Protein AF-A0AAD5YEI2-F1 (afdb_monomer_lite)

Radius of gyration: 30.6 Å; chains: 1; bounding box: 39×91×75 Å

pLDDT: mean 80.45, std 22.49, range [29.19, 98.81]

Foldseek 3Di:
DCPVVVVVVVVVVVVVVVVVVVVVVVVDDDDDDDDDDDDDDDDDDDDDDDDDDDDDDDDDDDDDDDDDPDPPDPPQPPLLVLCCVCQVVNFLVVLLVLCVVDPDPLLNVLSVLLNQLSVLLSVLLSVLLVDDDDPDPVVVVVSCVSNVVSLVVLVVSLVVCVVVPVCNLVSVLCSLLSCLSVLSVVVPCSLVSLVVSLVVSVVSLVVQCVVPVVPPCSSVVSSVSSSSSSVVVSVSVVSSVVSD

Structure (mmCIF, N/CA/C/O backbone):
data_AF-A0AAD5YEI2-F1
#
_entry.id   AF-A0AAD5YEI2-F1
#
loop_
_atom_site.group_PDB
_atom_site.id
_atom_site.type_symbol
_atom_site.label_atom_id
_atom_site.label_alt_id
_atom_site.label_comp_id
_atom_site.label_asym_id
_atom_site.label_entity_id
_atom_site.label_seq_id
_atom_site.pdbx_PDB_ins_code
_atom_site.Cartn_x
_atom_site.Cartn_y
_atom_site.Cartn_z
_atom_site.occupancy
_atom_site.B_iso_or_equiv
_atom_site.auth_seq_id
_atom_site.auth_comp_id
_atom_site.auth_asym_id
_atom_site.auth_atom_id
_atom_site.pdbx_PDB_model_num
ATOM 1 N N . MET A 1 1 ? 0.342 3.646 -45.182 1.00 50.38 1 MET A N 1
ATOM 2 C CA . MET A 1 1 ? -0.420 3.408 -43.932 1.00 50.38 1 MET A CA 1
ATOM 3 C C . MET A 1 1 ? -1.159 2.049 -43.925 1.00 50.38 1 MET A C 1
ATOM 5 O O . MET A 1 1 ? -2.161 1.924 -43.240 1.00 50.38 1 MET A O 1
ATOM 9 N N . SER A 1 2 ? -0.685 0.997 -44.618 1.00 54.91 2 SER A N 1
ATOM 10 C CA . SER A 1 2 ? -1.404 -0.298 -44.711 1.00 54.91 2 SER A CA 1
ATOM 11 C C . SER A 1 2 ? -0.969 -1.369 -43.695 1.00 54.91 2 SER A C 1
ATOM 13 O O . SER A 1 2 ? -1.692 -2.338 -43.495 1.00 54.91 2 SER A O 1
ATOM 15 N N . SER A 1 3 ? 0.171 -1.201 -43.012 1.00 58.91 3 SER A N 1
ATOM 16 C CA . SER A 1 3 ? 0.731 -2.226 -42.107 1.00 58.91 3 SER A CA 1
ATOM 17 C C . SER A 1 3 ? -0.154 -2.521 -40.877 1.00 58.91 3 SER A C 1
ATOM 19 O O . SER A 1 3 ? -0.317 -3.675 -40.484 1.00 58.91 3 SER A O 1
ATOM 21 N N . GLY A 1 4 ? -0.814 -1.501 -40.311 1.00 67.38 4 GLY A N 1
ATOM 22 C CA . GLY A 1 4 ? -1.665 -1.666 -39.122 1.00 67.38 4 GLY A CA 1
ATOM 23 C C . GLY A 1 4 ? -2.940 -2.487 -39.364 1.00 67.38 4 GLY A C 1
ATOM 24 O O . GLY A 1 4 ? -3.344 -3.263 -38.502 1.00 67.38 4 GLY A O 1
ATOM 25 N N . LEU A 1 5 ? -3.537 -2.381 -40.557 1.00 64.44 5 LEU A N 1
ATOM 26 C CA . LEU A 1 5 ? -4.762 -3.112 -40.913 1.00 64.44 5 LEU A CA 1
ATOM 27 C C . LEU A 1 5 ? -4.505 -4.614 -41.101 1.00 64.44 5 LEU A C 1
ATOM 29 O O . LEU A 1 5 ? -5.332 -5.436 -40.708 1.00 64.44 5 LEU A O 1
ATOM 33 N N . HIS A 1 6 ? -3.338 -4.984 -41.637 1.00 67.62 6 HIS A N 1
ATOM 34 C CA . HIS A 1 6 ? -2.940 -6.388 -41.765 1.00 67.62 6 HIS A CA 1
ATOM 35 C C . HIS A 1 6 ? -2.653 -7.038 -40.402 1.00 67.62 6 HIS A C 1
ATOM 37 O O . HIS A 1 6 ? -2.967 -8.214 -40.208 1.00 67.62 6 HIS A O 1
ATOM 43 N N . SER A 1 7 ? -2.130 -6.273 -39.437 1.00 75.62 7 SER A N 1
ATOM 44 C CA . SER A 1 7 ? -1.921 -6.736 -38.058 1.00 75.62 7 SER A CA 1
ATOM 45 C C . SER A 1 7 ? -3.250 -7.050 -37.359 1.00 75.62 7 SER A C 1
ATOM 47 O O . SER A 1 7 ? -3.439 -8.152 -36.845 1.00 75.62 7 SER A O 1
ATOM 49 N N . LEU A 1 8 ? -4.223 -6.138 -37.444 1.00 80.56 8 LEU A N 1
ATOM 50 C CA . LEU A 1 8 ? -5.536 -6.308 -36.816 1.00 80.56 8 LEU A CA 1
ATOM 51 C C . LEU A 1 8 ? -6.322 -7.488 -37.411 1.00 80.56 8 LEU A C 1
ATOM 53 O O . LEU A 1 8 ? -6.846 -8.316 -36.670 1.00 80.56 8 LEU A O 1
ATOM 57 N N . ALA A 1 9 ? -6.333 -7.631 -38.739 1.00 79.06 9 ALA A N 1
ATOM 58 C CA . ALA A 1 9 ? -6.982 -8.764 -39.403 1.00 79.06 9 ALA A CA 1
ATOM 59 C C . ALA A 1 9 ? -6.360 -10.120 -39.013 1.00 79.06 9 ALA A C 1
ATOM 61 O O . ALA A 1 9 ? -7.056 -11.133 -38.938 1.00 79.06 9 ALA A O 1
ATOM 62 N N . THR A 1 10 ? -5.053 -10.141 -38.740 1.00 83.25 10 THR A N 1
ATOM 63 C CA . THR A 1 10 ? -4.347 -11.349 -38.290 1.00 83.25 10 THR A CA 1
ATOM 64 C C . THR A 1 10 ? -4.702 -11.697 -36.846 1.00 83.25 10 THR A C 1
ATOM 66 O O . THR A 1 10 ? -4.898 -12.869 -36.531 1.00 83.25 10 THR A O 1
ATOM 69 N N . ILE A 1 11 ? -4.825 -10.690 -35.978 1.00 84.31 11 ILE A N 1
ATOM 70 C CA . ILE A 1 11 ? -5.232 -10.871 -34.579 1.00 84.31 11 ILE A CA 1
ATOM 71 C C . ILE A 1 11 ? -6.666 -11.411 -34.503 1.00 84.31 11 ILE A C 1
ATOM 73 O O . ILE A 1 11 ? -6.907 -12.380 -33.787 1.00 84.31 11 ILE A O 1
ATOM 77 N N . ILE A 1 12 ? -7.589 -10.862 -35.298 1.00 85.31 12 ILE A N 1
ATOM 78 C CA . ILE A 1 12 ? -8.995 -11.299 -35.324 1.00 85.31 12 ILE A CA 1
ATOM 79 C C . ILE A 1 12 ? -9.113 -12.762 -35.769 1.00 85.31 12 ILE A C 1
ATOM 81 O O . ILE A 1 12 ? -9.716 -13.565 -35.065 1.00 85.31 12 ILE A O 1
ATOM 85 N N . LYS A 1 13 ? -8.451 -13.153 -36.868 1.00 83.25 13 LYS A N 1
ATOM 86 C CA . LYS A 1 13 ? -8.471 -14.552 -37.334 1.00 83.25 13 LYS A CA 1
ATOM 87 C C . LYS A 1 13 ? -7.904 -15.535 -36.308 1.00 83.25 13 LYS A C 1
ATOM 89 O O . LYS A 1 13 ? -8.361 -16.671 -36.224 1.00 83.25 13 LYS A O 1
ATOM 94 N N . ARG A 1 14 ? -6.890 -15.120 -35.540 1.00 88.44 14 ARG A N 1
ATOM 95 C CA . ARG A 1 14 ? -6.315 -15.951 -34.470 1.00 88.44 14 ARG A CA 1
ATOM 96 C C . ARG A 1 14 ? -7.267 -16.095 -33.284 1.00 88.44 14 ARG A C 1
ATOM 98 O O . ARG A 1 14 ? -7.340 -17.183 -32.723 1.00 88.44 14 ARG A O 1
ATOM 105 N N . LEU A 1 15 ? -7.998 -15.036 -32.934 1.00 81.31 15 LEU A N 1
ATOM 106 C CA . LEU A 1 15 ? -9.016 -15.069 -31.881 1.00 81.31 15 LEU A CA 1
ATOM 107 C C . LEU A 1 15 ? -10.180 -15.997 -32.250 1.00 81.31 15 LEU A C 1
ATOM 109 O O . LEU A 1 15 ? -10.523 -16.861 -31.452 1.00 81.31 15 LEU A O 1
ATOM 113 N N . GLU A 1 16 ? -10.713 -15.894 -33.470 1.00 83.50 16 GLU A N 1
ATOM 114 C CA . GLU A 1 16 ? -11.801 -16.765 -33.950 1.00 83.50 16 GLU A CA 1
ATOM 115 C C . GLU A 1 16 ? -11.392 -18.249 -33.992 1.00 83.50 16 GLU A C 1
ATOM 117 O O . GLU A 1 16 ? -12.167 -19.136 -33.633 1.00 83.50 16 GLU A O 1
ATOM 122 N N . ALA A 1 17 ? -10.144 -18.542 -34.375 1.00 80.56 17 ALA A N 1
ATOM 123 C CA . ALA A 1 17 ? -9.623 -19.909 -34.364 1.00 80.56 17 ALA A CA 1
ATOM 124 C C . ALA A 1 17 ? -9.454 -20.471 -32.939 1.00 80.56 17 ALA A C 1
ATOM 126 O O . ALA A 1 17 ? -9.624 -21.673 -32.723 1.00 80.56 17 ALA A O 1
ATOM 127 N N . ALA A 1 18 ? -9.114 -19.622 -31.964 1.00 74.50 18 ALA A N 1
ATOM 128 C CA . ALA A 1 18 ? -8.975 -20.029 -30.568 1.00 74.50 18 ALA A CA 1
ATOM 129 C C . ALA A 1 18 ? -10.337 -20.333 -29.924 1.00 74.50 18 ALA A C 1
ATOM 131 O O . ALA A 1 18 ? -10.460 -21.331 -29.215 1.00 74.50 18 ALA A O 1
ATOM 132 N N . THR A 1 19 ? -11.369 -19.533 -30.212 1.00 73.88 19 THR A N 1
ATOM 133 C CA . THR A 1 19 ? -12.725 -19.766 -29.691 1.00 73.88 19 THR A CA 1
ATOM 134 C C . THR A 1 19 ? -13.369 -21.005 -30.310 1.00 73.88 19 THR A C 1
ATOM 136 O O . THR A 1 19 ? -13.921 -21.820 -29.577 1.00 73.88 19 THR A O 1
ATOM 139 N N . SER A 1 20 ? -13.194 -21.232 -31.618 1.00 81.75 20 SER A N 1
ATOM 140 C CA . SER A 1 20 ? -13.703 -22.439 -32.291 1.00 81.75 20 SER A CA 1
ATOM 141 C C . SER A 1 20 ? -13.132 -23.738 -31.702 1.00 81.75 20 SER A C 1
ATOM 143 O O . SER A 1 20 ? -13.849 -24.728 -31.580 1.00 81.75 20 SER A O 1
ATOM 145 N N . ARG A 1 21 ? -11.862 -23.740 -31.274 1.00 76.75 21 ARG A N 1
ATOM 146 C CA . ARG A 1 21 ? -11.250 -24.901 -30.604 1.00 76.75 21 ARG A CA 1
ATOM 147 C C . ARG A 1 21 ? -11.786 -25.145 -29.196 1.00 76.75 21 ARG A C 1
ATOM 149 O O . ARG A 1 21 ? -11.866 -26.296 -28.777 1.00 76.75 21 ARG A O 1
ATOM 156 N N . LEU A 1 22 ? -12.120 -24.086 -28.460 1.00 66.75 22 LEU A N 1
ATOM 157 C CA . LEU A 1 22 ? -12.677 -24.224 -27.114 1.00 66.75 22 LEU A CA 1
ATOM 158 C C . LEU A 1 22 ? -14.092 -24.817 -27.161 1.00 66.75 22 LEU A C 1
ATOM 160 O O . LEU A 1 22 ? -14.443 -25.634 -26.314 1.00 66.75 22 LEU A O 1
ATOM 164 N N . GLU A 1 23 ? -14.869 -24.453 -28.180 1.00 74.75 23 GLU A N 1
ATOM 165 C CA . GLU A 1 23 ? -16.205 -25.008 -28.417 1.00 74.75 23 GLU A CA 1
ATOM 166 C C . GLU A 1 23 ? -16.155 -26.488 -28.842 1.00 74.75 23 GLU A C 1
ATOM 168 O O . GLU A 1 23 ? -16.967 -27.279 -28.366 1.00 74.75 23 GLU A O 1
ATOM 173 N N . ASP A 1 24 ? -15.164 -26.894 -29.646 1.00 65.06 24 ASP A N 1
ATOM 174 C CA . ASP A 1 24 ? -14.970 -28.298 -30.055 1.00 65.06 24 ASP A CA 1
ATOM 175 C C . ASP A 1 24 ? -14.563 -29.204 -28.873 1.00 65.06 24 ASP A C 1
ATOM 177 O O . ASP A 1 24 ? -15.051 -30.323 -28.721 1.00 65.06 24 ASP A O 1
ATOM 181 N N . LEU A 1 25 ? -13.736 -28.690 -27.955 1.00 62.75 25 LEU A N 1
ATOM 182 C CA . LEU A 1 25 ? -13.376 -29.399 -26.720 1.00 62.75 25 LEU A CA 1
ATOM 183 C C . LEU A 1 25 ? -14.535 -29.478 -25.720 1.00 62.75 25 LEU A C 1
ATOM 185 O O . LEU A 1 25 ? -14.661 -30.471 -25.007 1.00 62.75 25 LEU A O 1
ATOM 189 N N . ALA A 1 26 ? -15.400 -28.464 -25.675 1.00 62.00 26 ALA A N 1
ATOM 190 C CA . ALA A 1 26 ? -16.592 -28.481 -24.831 1.00 62.00 26 ALA A CA 1
ATOM 191 C C . ALA A 1 26 ? -17.680 -29.441 -25.355 1.00 62.00 26 ALA A C 1
ATOM 193 O O . ALA A 1 26 ? -18.492 -29.927 -24.567 1.00 62.00 26 ALA A O 1
ATOM 194 N N . ALA A 1 27 ? -17.689 -29.748 -26.658 1.00 62.75 27 ALA A N 1
ATOM 195 C CA . ALA A 1 27 ? -18.623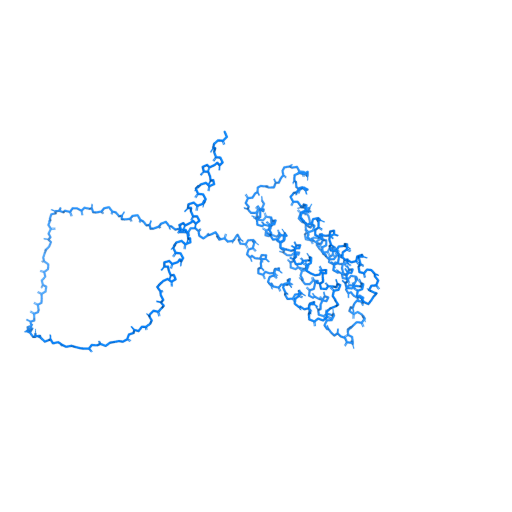 -30.697 -27.267 1.00 62.75 27 ALA A CA 1
ATOM 196 C C . ALA A 1 27 ? -18.305 -32.173 -26.941 1.00 62.75 27 ALA A C 1
ATOM 198 O O . ALA A 1 27 ? -19.176 -33.038 -27.069 1.00 62.75 27 ALA A O 1
ATOM 199 N N . LEU A 1 28 ? -17.090 -32.470 -26.469 1.00 54.66 28 LEU A N 1
ATOM 200 C CA . LEU A 1 28 ? -16.670 -33.802 -26.031 1.00 54.66 28 LEU A CA 1
ATOM 201 C C . LEU A 1 28 ? -16.770 -33.905 -24.500 1.00 54.66 28 LEU A C 1
ATOM 203 O O . LEU A 1 28 ? -15.793 -33.750 -23.771 1.00 54.66 28 LEU A O 1
ATOM 207 N N . GLY A 1 29 ? -17.985 -34.148 -23.999 1.00 50.47 29 GLY A N 1
ATOM 208 C CA . GLY A 1 29 ? -18.232 -34.403 -22.574 1.00 50.47 29 GLY A CA 1
ATOM 209 C C . GLY A 1 29 ? -17.477 -35.635 -22.028 1.00 50.47 29 GLY A C 1
ATOM 210 O O . GLY A 1 29 ? -17.062 -36.505 -22.797 1.00 50.47 29 GLY A O 1
ATOM 211 N N . PRO A 1 30 ? -17.296 -35.756 -20.698 1.00 49.53 30 PRO A N 1
ATOM 212 C CA . PRO A 1 30 ? -16.434 -36.779 -20.114 1.00 49.53 30 PRO A CA 1
ATOM 213 C C . PRO A 1 30 ? -17.134 -38.144 -20.064 1.00 49.53 30 PRO A C 1
ATOM 215 O O . PRO A 1 30 ? -18.033 -38.365 -19.253 1.00 49.53 30 PRO A O 1
ATOM 218 N N . THR A 1 31 ? -16.693 -39.100 -20.883 1.00 38.91 31 THR A N 1
ATOM 219 C CA . THR A 1 31 ? -17.099 -40.509 -20.760 1.00 38.91 31 THR A CA 1
ATOM 220 C C . THR A 1 31 ? -16.063 -41.311 -19.975 1.00 38.91 31 THR A C 1
ATOM 222 O O . THR A 1 31 ? -15.063 -41.772 -20.521 1.00 38.91 31 THR A O 1
ATOM 225 N N . SER A 1 32 ? -16.335 -41.510 -18.684 1.00 43.59 32 SER A N 1
ATOM 226 C CA . SER A 1 32 ? -15.814 -42.635 -17.897 1.00 43.59 32 SER A CA 1
ATOM 227 C C . SER A 1 32 ? -16.645 -43.883 -18.191 1.00 43.59 32 SER A C 1
ATOM 229 O O . SER A 1 32 ? -17.849 -43.832 -17.955 1.00 43.59 32 SER A O 1
ATOM 231 N N . GLN A 1 33 ? -16.023 -44.991 -18.624 1.00 34.09 33 GLN A N 1
ATOM 232 C CA . GLN A 1 33 ? -16.435 -46.373 -18.294 1.00 34.09 33 GLN A CA 1
ATOM 233 C C . GLN A 1 33 ? -15.494 -47.446 -18.895 1.00 34.09 33 GLN A C 1
ATOM 235 O O . GLN A 1 33 ? -15.266 -47.495 -20.099 1.00 34.09 33 GLN A O 1
ATOM 240 N N . ALA A 1 34 ? -15.000 -48.348 -18.038 1.00 35.16 34 ALA A N 1
ATOM 241 C CA . ALA A 1 34 ? -14.771 -49.776 -18.341 1.00 35.16 34 ALA A CA 1
ATOM 242 C C . ALA A 1 34 ? -16.083 -50.559 -18.021 1.00 35.16 34 ALA A C 1
ATOM 244 O O . ALA A 1 34 ? -16.975 -49.897 -17.479 1.00 35.16 34 ALA A O 1
ATOM 245 N N . PRO A 1 35 ? -16.264 -51.903 -18.196 1.00 51.28 35 PRO A N 1
ATOM 246 C CA . PRO A 1 35 ? -15.365 -53.004 -18.625 1.00 51.28 35 PRO A CA 1
ATOM 247 C C . PRO A 1 35 ? -16.028 -54.093 -19.553 1.00 51.28 35 PRO A C 1
ATOM 249 O O . PRO A 1 35 ? -17.159 -53.932 -19.997 1.00 51.28 35 PRO A O 1
ATOM 252 N N . SER A 1 36 ? -15.355 -55.256 -19.725 1.00 30.05 36 SER A N 1
ATOM 253 C CA . SER A 1 36 ? -15.875 -56.656 -19.879 1.00 30.05 36 SER A CA 1
ATOM 254 C C . SER A 1 36 ? -15.823 -57.422 -21.239 1.00 30.05 36 SER A C 1
ATOM 256 O O . SER A 1 36 ? -16.281 -56.965 -22.277 1.00 30.05 36 SER A O 1
ATOM 258 N N . HIS A 1 37 ? -15.243 -58.638 -21.169 1.00 37.84 37 HIS A N 1
ATOM 259 C CA . HIS A 1 37 ? -15.169 -59.777 -22.132 1.00 37.84 37 HIS A CA 1
ATOM 260 C C . HIS A 1 37 ? -16.547 -60.503 -22.288 1.00 37.84 37 HIS A C 1
ATOM 262 O O . HIS A 1 37 ? -17.360 -60.219 -21.404 1.00 37.84 37 HIS A O 1
ATOM 268 N N . PRO A 1 38 ? -16.857 -61.478 -23.222 1.00 46.09 38 PRO A N 1
ATOM 269 C CA . PRO A 1 38 ? -16.004 -62.623 -23.667 1.00 46.09 38 PRO A CA 1
ATOM 270 C C . PRO A 1 38 ? -16.263 -63.403 -25.027 1.00 46.09 38 PRO A C 1
ATOM 272 O O . PRO A 1 38 ? -17.295 -63.276 -25.666 1.00 46.09 38 PRO A O 1
ATOM 275 N N . ILE A 1 39 ? -15.295 -64.292 -25.373 1.00 31.75 39 ILE A N 1
ATOM 276 C CA . ILE A 1 39 ? -15.310 -65.655 -26.024 1.00 31.75 39 ILE A CA 1
ATOM 277 C C . ILE A 1 39 ? -15.816 -65.917 -27.481 1.00 31.75 39 ILE A C 1
ATOM 279 O O . ILE A 1 39 ? -16.986 -65.726 -27.783 1.00 31.75 39 ILE A O 1
ATOM 283 N N . LEU A 1 40 ? -14.951 -66.548 -28.318 1.00 29.70 40 LEU A N 1
ATOM 284 C CA . LEU A 1 40 ? -15.074 -67.891 -28.981 1.00 29.70 40 LEU A CA 1
ATOM 285 C C . LEU A 1 40 ? -13.843 -68.142 -29.914 1.00 29.70 40 LEU A C 1
ATOM 287 O O . LEU A 1 40 ? -13.645 -67.414 -30.875 1.00 29.70 40 LEU A O 1
ATOM 291 N N . ASN A 1 41 ? -12.855 -68.967 -29.532 1.00 29.19 41 ASN A N 1
ATOM 292 C CA . ASN A 1 41 ? -12.646 -70.410 -29.816 1.00 29.19 41 ASN A CA 1
ATOM 293 C C . ASN A 1 41 ? -12.072 -70.772 -31.216 1.00 29.19 41 ASN A C 1
ATOM 295 O O . ASN A 1 41 ? -12.830 -70.829 -32.174 1.00 29.19 41 ASN A O 1
ATOM 299 N N . GLN A 1 42 ? -10.774 -71.132 -31.303 1.00 31.72 42 GLN A N 1
ATOM 300 C CA . GLN A 1 42 ? -10.292 -72.445 -31.806 1.00 31.72 42 GLN A CA 1
ATOM 301 C C . GLN A 1 42 ? -8.746 -72.599 -31.806 1.00 31.72 42 GLN A C 1
ATOM 303 O O . GLN A 1 42 ? -8.017 -71.982 -32.572 1.00 31.72 42 GLN A O 1
ATOM 308 N N . VAL A 1 43 ? -8.312 -73.459 -30.879 1.00 30.42 43 VAL A N 1
ATOM 309 C CA . VAL A 1 43 ? -7.213 -74.451 -30.815 1.00 30.42 43 VAL A CA 1
ATOM 310 C C . VAL A 1 43 ? -6.330 -74.678 -32.065 1.00 30.42 43 VAL A C 1
ATOM 312 O O . VAL A 1 43 ? -6.861 -74.965 -33.128 1.00 30.42 43 VAL A O 1
ATOM 315 N N . VAL A 1 44 ? -4.991 -74.667 -31.891 1.00 31.61 44 VAL A N 1
ATOM 316 C CA . VAL A 1 44 ? -4.017 -75.801 -31.992 1.00 31.61 44 VAL A CA 1
ATOM 317 C C . VAL A 1 44 ? -2.596 -75.281 -31.631 1.00 31.61 44 VAL A C 1
ATOM 319 O O . VAL A 1 44 ? -2.146 -74.265 -32.146 1.00 31.61 44 VAL A O 1
ATOM 322 N N . THR A 1 45 ? -1.882 -75.990 -30.751 1.00 32.47 45 THR A N 1
ATOM 323 C CA . THR A 1 45 ? -0.418 -75.941 -30.475 1.00 32.47 45 THR A CA 1
ATOM 324 C C . THR A 1 45 ? 0.167 -77.338 -30.818 1.00 32.47 45 THR A C 1
ATOM 326 O O . THR A 1 45 ? -0.659 -78.242 -30.974 1.00 32.47 45 THR A O 1
ATOM 329 N N . PRO A 1 46 ? 1.501 -77.616 -30.920 1.00 42.12 46 PRO A N 1
ATOM 330 C CA . PRO A 1 46 ? 2.608 -76.958 -30.202 1.00 42.12 46 PRO A CA 1
ATOM 331 C C . PRO A 1 46 ? 4.007 -76.878 -30.890 1.00 42.12 46 PRO A C 1
ATOM 333 O O . PRO A 1 46 ? 4.255 -77.449 -31.943 1.00 42.12 46 PRO A O 1
ATOM 336 N N . ALA A 1 47 ? 4.932 -76.240 -30.154 1.00 30.09 47 ALA A N 1
ATOM 337 C CA . ALA A 1 47 ? 6.374 -76.531 -30.027 1.00 30.09 47 ALA A C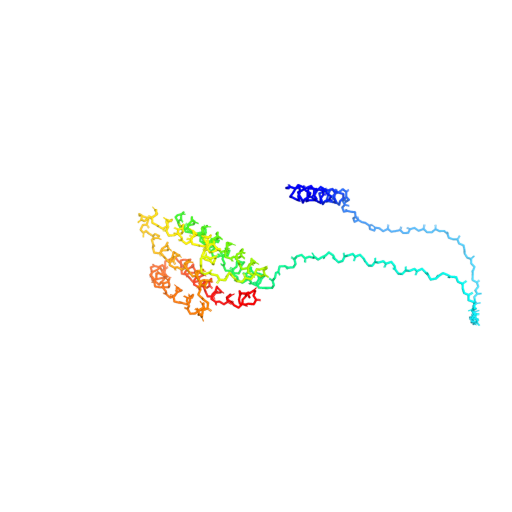A 1
ATOM 338 C C . ALA A 1 47 ? 7.420 -75.911 -30.996 1.00 30.09 47 ALA A C 1
ATOM 340 O O . ALA A 1 47 ? 7.606 -76.347 -32.123 1.00 30.09 47 ALA A O 1
ATOM 341 N N . THR A 1 48 ? 8.230 -75.026 -30.389 1.00 32.31 48 THR A N 1
ATOM 342 C CA . THR A 1 48 ? 9.710 -75.080 -30.302 1.00 32.31 48 THR A CA 1
ATOM 343 C C . THR A 1 48 ? 10.605 -74.529 -31.433 1.00 32.31 48 THR A C 1
ATOM 345 O O . THR A 1 48 ? 10.554 -74.938 -32.585 1.00 32.31 48 THR A O 1
ATOM 348 N N . SER A 1 49 ? 11.540 -73.682 -30.962 1.00 34.12 49 SER A N 1
ATOM 349 C CA . SER A 1 49 ? 12.886 -73.322 -31.455 1.00 34.12 49 SER A CA 1
ATOM 350 C C . SER A 1 49 ? 13.059 -72.391 -32.669 1.00 34.12 49 SER A C 1
ATOM 352 O O . SER A 1 49 ? 12.872 -72.775 -33.816 1.00 34.12 49 SER A O 1
ATOM 354 N N . GLU A 1 50 ? 13.562 -71.187 -32.359 1.00 30.55 50 GLU A N 1
ATOM 355 C CA . GLU A 1 50 ? 14.551 -70.391 -33.123 1.00 30.55 50 GLU A CA 1
ATOM 356 C C . GLU A 1 50 ? 15.657 -71.258 -33.779 1.00 30.55 50 GLU A C 1
ATOM 358 O O . GLU A 1 50 ? 15.959 -72.319 -33.224 1.00 30.55 50 GLU A O 1
ATOM 363 N N . PRO A 1 51 ? 16.333 -70.829 -34.881 1.00 40.91 51 PRO A N 1
ATOM 364 C CA . PRO A 1 51 ? 17.063 -69.547 -34.943 1.00 40.91 51 PRO A CA 1
ATOM 365 C C . PRO A 1 51 ? 17.091 -68.786 -36.300 1.00 40.91 51 PRO A C 1
ATOM 367 O O . PRO A 1 51 ? 16.780 -69.313 -37.363 1.00 40.91 51 PRO A O 1
ATOM 370 N N . ARG A 1 52 ? 17.513 -67.509 -36.211 1.00 40.44 52 ARG A N 1
ATOM 371 C CA . ARG A 1 52 ? 17.836 -66.505 -37.265 1.00 40.44 52 ARG A CA 1
ATOM 372 C C . ARG A 1 52 ? 18.414 -67.062 -38.586 1.00 40.44 52 ARG A C 1
ATOM 374 O O . ARG A 1 52 ? 19.235 -67.975 -38.541 1.00 40.44 52 ARG A O 1
ATOM 381 N N . PRO A 1 53 ? 18.160 -66.394 -39.738 1.00 36.25 53 PRO A N 1
ATOM 382 C CA . PRO A 1 53 ? 19.192 -65.492 -40.290 1.00 36.25 53 PRO A CA 1
ATOM 383 C C . PRO A 1 53 ? 18.699 -64.226 -41.046 1.00 36.25 53 PRO A C 1
ATOM 385 O O . PRO A 1 53 ? 17.614 -64.156 -41.606 1.00 36.25 53 PRO A O 1
ATOM 388 N N . VAL A 1 54 ? 19.594 -63.234 -41.021 1.00 38.59 54 VAL A N 1
ATOM 389 C CA . VAL A 1 54 ? 19.756 -61.948 -41.744 1.00 38.59 54 VAL A CA 1
ATOM 390 C C . VAL A 1 54 ? 19.046 -61.770 -43.114 1.00 38.59 54 VAL A C 1
ATOM 392 O O . VAL A 1 54 ? 19.184 -62.647 -43.964 1.00 38.59 54 VAL A O 1
ATOM 395 N N . PRO A 1 55 ? 18.459 -60.584 -43.416 1.00 44.19 55 PRO A N 1
ATOM 396 C CA . PRO A 1 55 ? 18.182 -60.133 -44.788 1.00 44.19 55 PRO A CA 1
ATOM 397 C C . PRO A 1 55 ? 19.102 -58.970 -45.250 1.00 44.19 55 PRO A C 1
ATOM 399 O O . PRO A 1 55 ? 19.476 -58.127 -44.429 1.00 44.19 55 PRO A O 1
ATOM 402 N N . PRO A 1 56 ? 19.441 -58.858 -46.553 1.00 45.75 56 PRO A N 1
ATOM 403 C CA . PRO A 1 56 ? 19.954 -57.634 -47.176 1.00 45.75 56 PRO A CA 1
ATOM 404 C C . PRO A 1 56 ? 18.822 -56.959 -48.017 1.00 45.75 56 PRO A C 1
ATOM 406 O O . PRO A 1 56 ? 17.672 -57.388 -47.926 1.00 45.75 56 PRO A O 1
ATOM 409 N N . PRO A 1 57 ? 19.052 -55.862 -48.765 1.00 47.44 57 PRO A N 1
ATOM 410 C CA . PRO A 1 57 ? 18.697 -54.517 -48.324 1.00 47.44 57 PRO A CA 1
ATOM 411 C C . PRO A 1 57 ? 17.670 -53.813 -49.240 1.00 47.44 57 PRO A C 1
ATOM 413 O O . PRO A 1 57 ? 17.398 -54.244 -50.355 1.00 47.44 57 PRO A O 1
ATOM 416 N N . HIS A 1 58 ? 17.212 -52.649 -48.767 1.00 42.53 58 HIS A N 1
ATOM 417 C CA . HIS A 1 58 ? 16.437 -51.600 -49.449 1.00 42.53 58 HIS A CA 1
ATOM 418 C C . HIS A 1 58 ? 14.907 -51.734 -49.464 1.00 42.53 58 HIS A C 1
ATOM 420 O O . HIS A 1 58 ? 14.327 -52.405 -50.310 1.00 42.53 58 HIS A O 1
ATOM 426 N N . SER A 1 59 ? 14.252 -50.922 -48.625 1.00 34.97 59 SER A N 1
ATOM 427 C CA . SER A 1 59 ? 13.267 -49.927 -49.082 1.00 34.97 59 SER A CA 1
ATOM 428 C C . SER A 1 59 ? 12.969 -48.884 -47.994 1.00 34.97 59 SER A C 1
ATOM 430 O O . SER A 1 59 ? 12.705 -49.236 -46.853 1.00 34.97 59 SER A O 1
ATOM 432 N N . ALA A 1 60 ? 13.026 -47.614 -48.411 1.00 36.06 60 ALA A N 1
ATOM 433 C CA . ALA A 1 60 ? 12.445 -46.406 -47.815 1.00 36.06 60 ALA A CA 1
ATOM 434 C C . ALA A 1 60 ? 12.824 -46.024 -46.366 1.00 36.06 60 ALA A C 1
ATOM 436 O O . ALA A 1 60 ? 12.217 -46.456 -45.393 1.00 36.06 60 ALA A O 1
ATOM 437 N N . VAL A 1 61 ? 13.773 -45.086 -46.251 1.00 38.44 61 VAL A N 1
ATOM 438 C CA . VAL A 1 61 ? 13.864 -44.172 -45.102 1.00 38.44 61 VAL A CA 1
ATOM 439 C C . VAL A 1 61 ? 12.708 -43.181 -45.219 1.00 38.44 61 VAL A C 1
ATOM 441 O O . VAL A 1 61 ? 12.708 -42.324 -46.103 1.00 38.44 61 VAL A O 1
ATOM 444 N N . GLU A 1 62 ? 11.718 -43.319 -44.347 1.00 38.19 62 GLU A N 1
ATOM 445 C CA . GLU A 1 62 ? 10.694 -42.306 -44.108 1.00 38.19 62 GLU A CA 1
ATOM 446 C C . GLU A 1 62 ? 11.317 -41.180 -43.251 1.00 38.19 62 GLU A C 1
ATOM 448 O O . GLU A 1 62 ? 12.011 -41.473 -42.271 1.00 38.19 62 GLU A O 1
ATOM 453 N N . PRO A 1 63 ? 11.177 -39.894 -43.625 1.00 48.12 63 PRO A N 1
ATOM 454 C CA . PRO A 1 63 ? 11.743 -38.788 -42.856 1.00 48.12 63 PRO A CA 1
ATOM 455 C C . PRO A 1 63 ? 11.058 -38.668 -41.482 1.00 48.12 63 PRO A C 1
ATOM 457 O O . PRO A 1 63 ? 9.852 -38.900 -41.381 1.00 48.12 63 PRO A O 1
ATOM 460 N N . PRO A 1 64 ? 11.785 -38.279 -40.416 1.00 48.44 64 PRO A N 1
ATOM 461 C CA . PRO A 1 64 ? 11.189 -38.116 -39.098 1.00 48.44 64 PRO A CA 1
ATOM 462 C C . PRO A 1 64 ? 10.141 -37.000 -39.144 1.00 48.44 64 PRO A C 1
ATOM 464 O O . PRO A 1 64 ? 10.434 -35.866 -39.529 1.00 48.44 64 PRO A O 1
ATOM 467 N N . SER A 1 65 ? 8.914 -37.338 -38.749 1.00 50.00 65 SER A N 1
ATOM 468 C CA . SER A 1 65 ? 7.825 -36.381 -38.565 1.00 50.00 65 SER A CA 1
ATOM 469 C C . SER A 1 65 ? 8.280 -35.241 -37.639 1.00 50.00 65 SER A C 1
ATOM 471 O O . SER A 1 65 ? 8.861 -35.519 -36.585 1.00 50.00 65 SER A O 1
ATOM 473 N N . PRO A 1 66 ? 8.034 -33.965 -37.989 1.00 45.94 66 PRO A N 1
ATOM 474 C CA . PRO A 1 66 ? 8.411 -32.841 -37.147 1.00 45.94 66 PRO A CA 1
ATOM 475 C C . PRO A 1 66 ? 7.629 -32.904 -35.833 1.00 45.94 66 PRO A C 1
ATOM 477 O O . PRO A 1 66 ? 6.411 -33.092 -35.827 1.00 45.94 66 PRO A O 1
ATOM 480 N N . ALA A 1 67 ? 8.350 -32.770 -34.720 1.00 54.88 67 ALA A N 1
ATOM 481 C CA . ALA A 1 67 ? 7.760 -32.649 -33.396 1.00 54.88 67 ALA A CA 1
ATOM 482 C C . ALA A 1 67 ? 6.719 -31.509 -33.385 1.00 54.88 67 ALA A C 1
ATOM 484 O O . ALA A 1 67 ? 6.950 -30.473 -34.021 1.00 54.88 67 ALA A O 1
ATOM 485 N N . PRO A 1 68 ? 5.581 -31.673 -32.686 1.00 50.34 68 PRO A N 1
ATOM 486 C CA . PRO A 1 68 ? 4.619 -30.593 -32.533 1.00 50.34 68 PRO A CA 1
ATOM 487 C C . PRO A 1 68 ? 5.307 -29.369 -31.906 1.00 50.34 68 PRO A C 1
ATOM 489 O O . PRO A 1 68 ? 6.174 -29.530 -31.041 1.00 50.34 68 PRO A O 1
ATOM 492 N N . PRO A 1 69 ? 4.960 -28.144 -32.341 1.00 45.62 69 PRO A N 1
ATOM 493 C CA . PRO A 1 69 ? 5.537 -26.937 -31.777 1.00 45.62 69 PRO A CA 1
ATOM 494 C C . PRO A 1 69 ? 5.204 -26.896 -30.289 1.00 45.62 69 PRO A C 1
ATOM 496 O O . PRO A 1 69 ? 4.034 -26.957 -29.907 1.00 45.62 69 PRO A O 1
ATOM 499 N N . VAL A 1 70 ? 6.246 -26.808 -29.463 1.00 45.88 70 VAL A N 1
ATOM 500 C CA . VAL A 1 70 ? 6.131 -26.497 -28.041 1.00 45.88 70 VAL A CA 1
ATOM 501 C C . VAL A 1 70 ? 5.298 -25.224 -27.954 1.00 45.88 70 VAL A C 1
ATOM 503 O O . VAL A 1 70 ? 5.709 -24.168 -28.439 1.00 45.88 70 VAL A O 1
ATOM 506 N N . VAL A 1 71 ? 4.086 -25.344 -27.416 1.00 43.78 71 VAL A N 1
ATOM 507 C CA . VAL A 1 71 ? 3.296 -24.187 -27.018 1.00 43.78 71 VAL A CA 1
ATOM 508 C C . VAL A 1 71 ? 4.133 -23.531 -25.933 1.00 43.78 71 VAL A C 1
ATOM 510 O O . VAL A 1 71 ? 4.261 -24.077 -24.843 1.00 43.78 71 VAL A O 1
ATOM 513 N N . ALA A 1 72 ? 4.805 -22.432 -26.267 1.00 44.34 72 ALA A N 1
ATOM 514 C CA . ALA A 1 72 ? 5.447 -21.605 -25.267 1.00 44.34 72 ALA A CA 1
ATOM 515 C C . ALA A 1 72 ? 4.317 -21.046 -24.398 1.00 44.34 72 ALA A C 1
ATOM 517 O O . ALA A 1 72 ? 3.658 -20.075 -24.774 1.00 44.34 72 ALA A O 1
ATOM 518 N N . GLU A 1 73 ? 4.036 -21.720 -23.283 1.00 49.75 73 GLU A N 1
ATOM 519 C CA . GLU A 1 73 ? 3.366 -21.095 -22.154 1.00 49.75 73 GLU A CA 1
ATOM 520 C C . GLU A 1 73 ? 4.102 -19.780 -21.906 1.00 49.75 73 GLU A C 1
ATOM 522 O O . GLU A 1 73 ? 5.333 -19.743 -21.847 1.00 49.75 73 GLU A O 1
ATOM 527 N N . VAL A 1 74 ? 3.361 -18.674 -21.859 1.00 53.84 74 VAL A N 1
ATOM 528 C CA . VAL A 1 74 ? 3.919 -17.400 -21.411 1.00 53.84 74 VAL A CA 1
ATOM 529 C C . VAL A 1 74 ? 4.163 -17.574 -19.918 1.00 53.84 74 VAL A C 1
ATOM 531 O O . VAL A 1 74 ? 3.313 -17.245 -19.095 1.00 53.84 74 VAL A O 1
ATOM 534 N N . GLU A 1 75 ? 5.281 -18.210 -19.581 1.00 70.81 75 GLU A N 1
ATOM 535 C CA . GLU A 1 75 ? 5.691 -18.456 -18.211 1.00 70.81 75 GLU A CA 1
ATOM 536 C C . GLU A 1 75 ? 5.886 -17.084 -17.564 1.00 70.81 75 GLU A C 1
ATOM 538 O O . GLU A 1 75 ? 6.702 -16.271 -18.014 1.00 70.81 75 GLU A O 1
ATOM 543 N N . VAL A 1 76 ? 5.064 -16.780 -16.558 1.00 78.94 76 VAL A N 1
ATOM 544 C CA . VAL A 1 76 ? 5.180 -15.538 -15.794 1.00 78.94 76 VAL A CA 1
ATOM 545 C C . VAL A 1 76 ? 6.611 -15.473 -15.252 1.00 78.94 76 VAL A C 1
ATOM 547 O O . VAL A 1 76 ? 7.039 -16.425 -14.593 1.00 78.94 76 VAL A O 1
ATOM 550 N N . PRO A 1 77 ? 7.373 -14.392 -15.512 1.00 86.44 77 PRO A N 1
ATOM 551 C CA . PRO A 1 77 ? 8.753 -14.300 -15.057 1.00 86.44 77 PRO A CA 1
ATOM 552 C C . PRO A 1 77 ? 8.860 -14.586 -13.559 1.00 86.44 77 PRO A C 1
ATOM 554 O O . PRO A 1 77 ? 8.038 -14.110 -12.775 1.00 86.44 77 PRO A O 1
ATOM 557 N N . ARG A 1 78 ? 9.896 -15.325 -13.142 1.00 86.31 78 ARG A N 1
ATOM 558 C CA . ARG A 1 78 ? 10.093 -15.741 -11.740 1.00 86.31 78 ARG A CA 1
ATOM 559 C C . ARG A 1 78 ? 9.994 -14.580 -10.742 1.00 86.31 78 ARG A C 1
ATOM 561 O O . ARG A 1 78 ? 9.508 -14.770 -9.634 1.00 86.31 78 ARG A O 1
ATOM 568 N N . SER A 1 79 ? 10.453 -13.392 -11.132 1.00 84.56 79 SER A N 1
ATOM 569 C CA . SER A 1 79 ? 10.340 -12.156 -10.352 1.00 84.56 79 SER A CA 1
ATOM 570 C C . SER A 1 79 ? 8.890 -11.751 -10.080 1.00 84.56 79 SER A C 1
ATOM 572 O O . SER A 1 79 ? 8.552 -11.398 -8.955 1.00 84.56 79 SER A O 1
ATOM 574 N N . VAL A 1 80 ? 8.032 -11.833 -11.097 1.00 90.31 80 VAL A N 1
ATOM 575 C CA . VAL A 1 80 ? 6.601 -11.524 -11.002 1.00 90.31 80 VAL A CA 1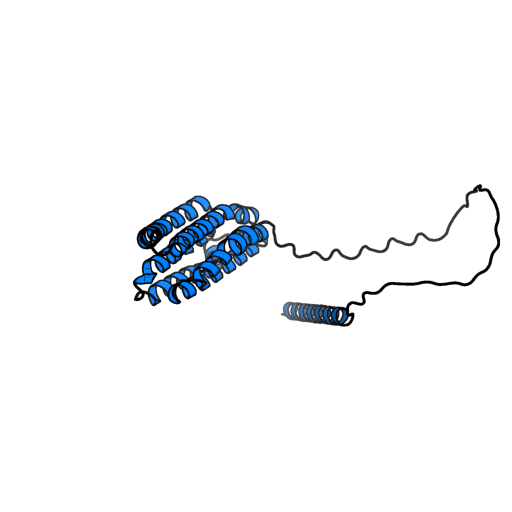
ATOM 576 C C . VAL A 1 80 ? 5.877 -12.619 -10.224 1.00 90.31 80 VAL A C 1
ATOM 578 O O . VAL A 1 80 ? 5.119 -12.304 -9.320 1.00 90.31 80 VAL A O 1
ATOM 581 N N . ALA A 1 81 ? 6.173 -13.895 -10.491 1.00 91.75 81 ALA A N 1
ATOM 582 C CA . ALA A 1 81 ? 5.578 -15.011 -9.752 1.00 91.75 81 ALA A CA 1
ATOM 583 C C . ALA A 1 81 ? 5.896 -14.943 -8.246 1.00 91.75 81 ALA A C 1
ATOM 585 O O . ALA A 1 81 ? 5.016 -15.132 -7.412 1.00 91.75 81 ALA A O 1
ATOM 586 N N . ALA A 1 82 ? 7.138 -14.603 -7.886 1.00 90.50 82 ALA A N 1
ATOM 587 C CA . ALA A 1 82 ? 7.524 -14.425 -6.490 1.00 90.50 82 ALA A CA 1
ATOM 588 C C . ALA A 1 82 ? 6.871 -13.191 -5.845 1.00 90.50 82 ALA A C 1
ATOM 590 O O . ALA A 1 82 ? 6.564 -13.221 -4.654 1.00 90.50 82 ALA A O 1
ATOM 591 N N . PHE A 1 83 ? 6.655 -12.110 -6.601 1.00 93.19 83 PHE A N 1
ATOM 592 C CA . PHE A 1 83 ? 5.892 -10.958 -6.120 1.00 93.19 83 PHE A CA 1
ATOM 593 C C . PHE A 1 83 ? 4.426 -11.332 -5.863 1.00 93.19 83 PHE A C 1
ATOM 595 O O . PHE A 1 83 ? 3.880 -10.990 -4.816 1.00 93.19 83 PHE A O 1
ATOM 602 N N . ASP A 1 84 ? 3.819 -12.096 -6.771 1.00 95.00 84 ASP A N 1
ATOM 603 C CA . ASP A 1 84 ? 2.445 -12.575 -6.634 1.00 95.00 84 ASP A CA 1
ATOM 604 C C . ASP A 1 84 ? 2.286 -13.434 -5.383 1.00 95.00 84 ASP A C 1
ATOM 606 O O . ASP A 1 84 ? 1.446 -13.140 -4.539 1.00 95.00 84 ASP A O 1
ATOM 610 N N . GLU A 1 85 ? 3.143 -14.438 -5.209 1.00 95.06 85 GLU A N 1
ATOM 611 C CA . GLU A 1 85 ? 3.085 -15.346 -4.064 1.00 95.06 85 GLU A CA 1
ATOM 612 C C . GLU A 1 85 ? 3.325 -14.622 -2.730 1.00 95.06 85 GLU A C 1
ATOM 614 O O . GLU A 1 85 ? 2.531 -14.747 -1.798 1.00 95.06 85 GLU A O 1
ATOM 619 N N . ASN A 1 86 ? 4.406 -13.843 -2.624 1.00 94.56 86 ASN A N 1
ATOM 620 C CA . ASN A 1 86 ? 4.843 -13.309 -1.331 1.00 94.56 86 ASN A CA 1
ATOM 621 C C . ASN A 1 86 ? 4.144 -12.001 -0.947 1.00 94.56 86 ASN A C 1
ATOM 623 O O . ASN A 1 86 ? 3.921 -11.757 0.238 1.00 94.56 86 ASN A O 1
ATOM 627 N N . VAL A 1 87 ? 3.811 -11.150 -1.923 1.00 96.25 87 VAL A N 1
ATOM 628 C CA . VAL A 1 87 ? 3.265 -9.808 -1.672 1.00 96.25 87 VAL A CA 1
ATOM 629 C C . VAL A 1 87 ? 1.758 -9.787 -1.898 1.00 96.25 87 VAL A C 1
ATOM 631 O O . VAL A 1 87 ? 1.021 -9.428 -0.979 1.00 96.25 87 VAL A O 1
ATOM 634 N N . ILE A 1 88 ? 1.285 -10.192 -3.080 1.00 97.38 88 ILE A N 1
ATOM 635 C CA . ILE A 1 88 ? -0.141 -10.105 -3.429 1.00 97.38 88 ILE A CA 1
ATOM 636 C C . ILE A 1 88 ? -0.962 -11.144 -2.652 1.00 97.38 88 ILE A C 1
ATOM 638 O O . ILE A 1 88 ? -1.825 -10.785 -1.849 1.00 97.38 88 ILE A O 1
ATOM 642 N N . GLU A 1 89 ? -0.676 -12.429 -2.849 1.00 97.94 89 GLU A N 1
ATOM 643 C CA . GLU A 1 89 ? -1.390 -13.533 -2.202 1.00 97.94 89 GLU A CA 1
ATOM 644 C C . GLU A 1 89 ? -1.011 -13.654 -0.722 1.00 97.94 89 GLU A C 1
ATOM 646 O O . GLU A 1 89 ? -1.877 -13.801 0.139 1.00 97.94 89 GLU A O 1
ATOM 651 N N . GLY A 1 90 ? 0.284 -13.563 -0.410 1.00 97.19 90 GLY A N 1
ATOM 652 C CA . GLY A 1 90 ? 0.804 -13.833 0.928 1.00 97.19 90 GLY A CA 1
ATOM 653 C C . GLY A 1 90 ? 0.511 -12.754 1.971 1.00 97.19 90 GLY A C 1
ATOM 654 O O . GLY A 1 90 ? 0.477 -13.061 3.166 1.00 97.19 90 GLY A O 1
ATOM 655 N N . LYS A 1 91 ? 0.312 -11.494 1.561 1.00 98.19 91 LYS A N 1
ATOM 656 C CA . LYS A 1 91 ? 0.163 -10.364 2.496 1.00 98.19 91 LYS A CA 1
ATOM 657 C C . LYS A 1 91 ? -0.990 -9.432 2.156 1.00 98.19 91 LYS A C 1
ATOM 659 O O . LYS A 1 91 ? -1.800 -9.154 3.038 1.00 98.19 91 LYS A O 1
ATOM 664 N N . LEU A 1 92 ? -1.073 -8.952 0.916 1.00 98.56 92 LEU A N 1
ATOM 665 C CA . LEU A 1 92 ? -2.047 -7.935 0.524 1.00 98.56 92 LEU A CA 1
ATOM 666 C C . LEU A 1 92 ? -3.479 -8.459 0.642 1.00 98.56 92 LEU A C 1
ATOM 668 O O . LEU A 1 92 ? -4.279 -7.847 1.342 1.00 98.56 92 LEU A O 1
ATOM 672 N N . LYS A 1 93 ? -3.799 -9.602 0.026 1.00 98.50 93 LYS A N 1
ATOM 673 C CA . LYS A 1 93 ? -5.148 -10.186 0.093 1.00 98.50 93 LYS A CA 1
ATOM 674 C C . LYS A 1 93 ? -5.610 -10.472 1.531 1.00 98.50 93 LYS A C 1
ATOM 676 O O . LYS A 1 93 ? -6.658 -9.948 1.911 1.00 98.50 93 LYS A O 1
ATOM 681 N N . PRO A 1 94 ? -4.826 -11.173 2.380 1.00 98.56 94 PRO A N 1
ATOM 682 C CA . PRO A 1 94 ? -5.173 -11.345 3.790 1.00 98.56 94 PRO A CA 1
ATOM 683 C C . PRO A 1 94 ? -5.404 -10.020 4.523 1.00 98.56 94 PRO A C 1
ATOM 685 O O . PRO A 1 94 ? -6.304 -9.915 5.354 1.00 98.56 94 PRO A O 1
ATOM 688 N N . PHE A 1 95 ? -4.612 -8.991 4.215 1.00 98.75 95 PHE A N 1
ATOM 689 C CA . PHE A 1 95 ? -4.757 -7.675 4.823 1.00 98.75 95 PHE A CA 1
ATOM 690 C C . PHE A 1 95 ? -6.037 -6.948 4.377 1.00 98.75 95 PHE A C 1
ATOM 692 O O . PHE A 1 95 ? -6.732 -6.342 5.203 1.00 98.75 95 PHE A O 1
ATOM 699 N N . VAL A 1 96 ? -6.386 -7.041 3.093 1.00 98.69 96 VAL A N 1
ATOM 700 C CA . VAL A 1 96 ? -7.639 -6.520 2.533 1.00 98.69 96 VAL A CA 1
ATOM 701 C C . VAL A 1 96 ? -8.839 -7.200 3.196 1.00 98.69 96 VAL A C 1
ATOM 703 O O . VAL A 1 96 ? -9.747 -6.514 3.674 1.00 98.69 96 VAL A O 1
ATOM 706 N N . ASP A 1 97 ? -8.823 -8.527 3.300 1.00 98.62 97 ASP A N 1
ATOM 707 C CA . ASP A 1 97 ? -9.899 -9.305 3.920 1.00 98.62 97 ASP A CA 1
ATOM 708 C C . ASP A 1 97 ? -10.034 -9.003 5.415 1.00 98.62 97 ASP A C 1
ATOM 710 O O . ASP A 1 97 ? -11.142 -8.775 5.916 1.00 98.62 97 ASP A O 1
ATOM 714 N N . LEU A 1 98 ? -8.906 -8.908 6.127 1.00 98.69 98 LEU A N 1
ATOM 715 C CA . LEU A 1 98 ? -8.890 -8.506 7.528 1.00 98.69 98 LEU A CA 1
ATOM 716 C C . LEU A 1 98 ? -9.519 -7.121 7.699 1.00 98.69 98 LEU A C 1
ATOM 718 O O . LEU A 1 98 ? -10.386 -6.965 8.557 1.00 98.69 98 LEU A O 1
ATOM 722 N N . THR A 1 99 ? -9.157 -6.147 6.859 1.00 98.62 99 THR A N 1
ATOM 723 C CA . THR A 1 99 ? -9.751 -4.800 6.877 1.00 98.62 99 THR A CA 1
ATOM 724 C C . THR A 1 99 ? -11.266 -4.861 6.686 1.00 98.62 99 THR A C 1
ATOM 726 O O . THR A 1 99 ? -12.012 -4.313 7.498 1.00 98.62 99 THR A O 1
ATOM 729 N N . LYS A 1 100 ? -11.737 -5.574 5.655 1.00 98.50 100 LYS A N 1
ATOM 730 C CA . LYS A 1 100 ? -13.169 -5.725 5.343 1.00 98.50 100 LYS A CA 1
ATOM 731 C C . LYS A 1 100 ? -13.958 -6.378 6.483 1.00 98.50 100 LYS A C 1
ATOM 733 O O . LYS A 1 100 ? -15.153 -6.134 6.613 1.00 98.50 100 LYS A O 1
ATOM 738 N N . SER A 1 101 ? -13.306 -7.180 7.327 1.00 98.19 101 SER A N 1
ATOM 739 C CA . SER A 1 101 ? -13.965 -7.909 8.416 1.00 98.19 101 SER A CA 1
ATOM 740 C C . SER A 1 101 ? -14.369 -7.060 9.631 1.00 98.19 101 SER A C 1
ATOM 742 O O . SER A 1 101 ? -15.117 -7.556 10.477 1.00 98.19 101 SER A O 1
ATOM 744 N N . PHE A 1 102 ? -13.843 -5.837 9.785 1.00 98.00 102 PHE A N 1
ATOM 745 C CA . PHE A 1 102 ? -14.133 -5.007 10.968 1.00 98.00 102 PHE A CA 1
ATOM 746 C C . PHE A 1 102 ? -14.062 -3.491 10.744 1.00 98.00 102 PHE A C 1
ATOM 748 O O . PHE A 1 102 ? -14.625 -2.745 11.544 1.00 98.00 102 PHE A O 1
ATOM 755 N N . ALA A 1 103 ? -13.348 -3.015 9.721 1.00 97.81 103 ALA A N 1
ATOM 756 C CA . ALA A 1 103 ? -13.069 -1.594 9.582 1.00 97.81 103 ALA A CA 1
ATOM 757 C C . ALA A 1 103 ? -14.282 -0.793 9.086 1.00 97.81 103 ALA A C 1
ATOM 759 O O . ALA A 1 103 ? -15.182 -1.322 8.433 1.00 97.81 103 ALA A O 1
ATOM 760 N N . ALA A 1 104 ? -14.292 0.513 9.366 1.00 97.69 104 ALA A N 1
ATOM 761 C CA . ALA A 1 104 ? -15.292 1.412 8.798 1.00 97.69 104 ALA A CA 1
ATOM 762 C C . ALA A 1 104 ? -15.169 1.521 7.271 1.00 97.69 104 ALA A C 1
ATOM 764 O O . ALA A 1 104 ? -14.094 1.338 6.696 1.00 97.69 104 ALA A O 1
ATOM 765 N N . ALA A 1 105 ? -16.276 1.897 6.623 1.00 97.75 105 ALA A N 1
ATOM 766 C CA . ALA A 1 105 ? -16.358 2.042 5.169 1.00 97.75 105 ALA A CA 1
ATOM 767 C C . ALA A 1 105 ? -15.271 2.967 4.588 1.00 97.75 105 ALA A C 1
ATOM 769 O O . ALA A 1 105 ? -14.739 2.672 3.524 1.00 97.75 105 ALA A O 1
ATOM 770 N N . SER A 1 106 ? -14.894 4.025 5.314 1.00 97.62 106 SER A N 1
ATOM 771 C CA . SER A 1 106 ? -13.819 4.962 4.952 1.00 97.62 106 SER A CA 1
ATOM 772 C C . SER A 1 106 ? -12.455 4.273 4.798 1.00 97.62 106 SER A C 1
ATOM 774 O O . SER A 1 106 ? -11.718 4.534 3.849 1.00 97.62 106 SER A O 1
ATOM 776 N N . VAL A 1 107 ? -12.127 3.345 5.699 1.00 98.44 107 VAL A N 1
ATOM 777 C CA . VAL A 1 107 ? -10.879 2.568 5.647 1.00 98.44 107 VAL A CA 1
ATOM 778 C C . VAL A 1 107 ? -10.959 1.480 4.580 1.00 98.44 107 VAL A C 1
ATOM 780 O O . VAL A 1 107 ? -9.986 1.254 3.866 1.00 98.44 107 VAL A O 1
ATOM 783 N N . VAL A 1 108 ? -12.113 0.825 4.427 1.00 98.56 108 VAL A N 1
ATOM 784 C CA . VAL A 1 108 ? -12.321 -0.197 3.385 1.00 98.56 108 VAL A CA 1
ATOM 785 C C . VAL A 1 108 ? -12.196 0.402 1.978 1.00 98.56 108 VAL A C 1
ATOM 787 O O . VAL A 1 108 ? -11.559 -0.198 1.109 1.00 98.56 108 VAL A O 1
ATOM 790 N N . GLU A 1 109 ? -12.744 1.600 1.756 1.00 98.06 109 GLU A N 1
ATOM 791 C CA . GLU A 1 109 ? -12.559 2.371 0.520 1.00 98.06 109 GLU A CA 1
ATOM 792 C C . GLU A 1 109 ? -11.071 2.631 0.263 1.00 98.06 109 GLU A C 1
ATOM 794 O O . GLU A 1 109 ? -10.559 2.316 -0.812 1.00 98.06 109 GLU A O 1
ATOM 799 N N . GLN A 1 110 ? -10.350 3.136 1.268 1.00 98.31 110 GLN A N 1
ATOM 800 C CA . GLN A 1 110 ? -8.926 3.432 1.138 1.00 98.31 110 GLN A CA 1
ATOM 801 C C . GLN A 1 110 ? -8.088 2.180 0.833 1.00 98.31 110 GLN A C 1
ATOM 803 O O . GLN A 1 110 ? -7.183 2.236 0.005 1.00 98.31 110 GLN A O 1
ATOM 808 N N . ILE A 1 111 ? -8.402 1.037 1.447 1.00 98.38 111 ILE A N 1
ATOM 809 C CA . ILE A 1 111 ? -7.706 -0.229 1.186 1.00 98.38 111 ILE A CA 1
ATOM 810 C C . ILE A 1 111 ? -7.994 -0.787 -0.210 1.00 98.38 111 ILE A C 1
ATOM 812 O O . ILE A 1 111 ? -7.119 -1.412 -0.800 1.00 98.38 111 ILE A O 1
ATOM 816 N N . SER A 1 112 ? -9.158 -0.504 -0.791 1.00 98.56 112 SER A N 1
ATOM 817 C CA . SER A 1 112 ? -9.435 -0.876 -2.187 1.00 98.56 112 SER A CA 1
ATOM 818 C C . SER A 1 112 ? -8.540 -0.102 -3.173 1.00 98.56 112 SER A C 1
ATOM 820 O O . SER A 1 112 ? -8.149 -0.625 -4.217 1.00 98.56 112 SER A O 1
ATOM 822 N N . LEU A 1 113 ? -8.156 1.132 -2.824 1.00 98.81 113 LEU A N 1
ATOM 823 C CA . LEU A 1 113 ? -7.172 1.906 -3.590 1.00 98.81 113 LEU A CA 1
ATOM 824 C C . LEU A 1 113 ? -5.754 1.346 -3.422 1.00 98.81 113 LEU A C 1
ATOM 826 O O . LEU A 1 113 ? -5.022 1.274 -4.399 1.00 98.81 113 LEU A O 1
ATOM 830 N N . VAL A 1 114 ? -5.387 0.887 -2.222 1.00 98.75 114 VAL A N 1
ATOM 831 C CA . VAL A 1 114 ? -4.113 0.175 -1.994 1.00 98.75 114 VAL A CA 1
ATOM 832 C C . VAL A 1 114 ? -4.052 -1.125 -2.800 1.00 98.75 114 VAL A C 1
ATOM 834 O O . VAL A 1 114 ? -3.025 -1.449 -3.386 1.00 98.75 114 VAL A O 1
ATOM 837 N N . GLU A 1 115 ? -5.150 -1.878 -2.878 1.00 98.50 115 GLU A N 1
ATOM 838 C CA . GLU A 1 115 ? -5.212 -3.076 -3.721 1.00 98.50 115 GLU A CA 1
ATOM 839 C C . GLU A 1 115 ? -4.971 -2.732 -5.202 1.00 98.50 115 GLU A C 1
ATOM 841 O O . GLU A 1 115 ? -4.247 -3.446 -5.895 1.00 98.50 115 GLU A O 1
ATOM 846 N N . THR A 1 116 ? -5.509 -1.603 -5.674 1.00 98.69 116 THR A N 1
ATOM 847 C CA . THR A 1 116 ? -5.231 -1.074 -7.021 1.00 98.69 116 THR A CA 1
ATOM 848 C C . THR A 1 116 ? -3.750 -0.706 -7.183 1.00 98.69 116 THR A C 1
ATOM 850 O O . THR A 1 116 ? -3.110 -1.194 -8.109 1.00 98.69 116 THR A O 1
ATOM 853 N N . GLU A 1 117 ? -3.178 0.039 -6.234 1.00 98.69 117 GLU A N 1
ATOM 854 C CA . GLU A 1 117 ? -1.767 0.459 -6.226 1.00 98.69 117 GLU A CA 1
ATOM 855 C C . GLU A 1 117 ? -0.795 -0.721 -6.361 1.00 98.69 117 GLU A C 1
ATOM 857 O O . GLU A 1 117 ? 0.159 -0.690 -7.141 1.00 98.69 117 GLU A O 1
ATOM 862 N N . PHE A 1 118 ? -1.039 -1.805 -5.624 1.00 98.12 118 PHE A N 1
ATOM 863 C CA . PHE A 1 118 ? -0.182 -2.989 -5.679 1.00 98.12 118 PHE A CA 1
ATOM 864 C C . PHE A 1 118 ? -0.352 -3.789 -6.979 1.00 98.12 118 PHE A C 1
ATOM 866 O O . PHE A 1 118 ? 0.614 -4.401 -7.445 1.00 98.12 118 PHE A O 1
ATOM 873 N N . ASN A 1 119 ? -1.535 -3.766 -7.596 1.00 97.81 119 ASN A N 1
ATOM 874 C CA . ASN A 1 119 ? -1.745 -4.350 -8.922 1.00 97.81 119 ASN A CA 1
ATOM 875 C C . ASN A 1 119 ? -1.039 -3.536 -10.018 1.00 97.81 119 ASN A C 1
ATOM 877 O O . ASN A 1 119 ? -0.414 -4.122 -10.907 1.00 97.81 119 ASN A O 1
ATOM 881 N N . ASP A 1 120 ? -1.052 -2.208 -9.922 1.00 97.44 120 ASP A N 1
ATOM 882 C CA . ASP A 1 120 ? -0.307 -1.328 -10.826 1.00 97.44 120 ASP A CA 1
ATOM 883 C C . ASP A 1 120 ? 1.208 -1.483 -10.629 1.00 97.44 120 ASP A C 1
ATOM 885 O O . ASP A 1 120 ? 1.969 -1.545 -11.602 1.00 97.44 120 ASP A O 1
ATOM 889 N N . LEU A 1 121 ? 1.663 -1.676 -9.387 1.00 95.56 121 LEU A N 1
ATOM 890 C CA . LEU A 1 121 ? 3.056 -2.016 -9.094 1.00 95.56 121 LEU A CA 1
ATOM 891 C C . LEU A 1 121 ? 3.442 -3.364 -9.715 1.00 95.56 121 LEU A C 1
ATOM 893 O O . LEU A 1 121 ? 4.500 -3.474 -10.337 1.00 95.56 121 LEU A O 1
ATOM 897 N N . ARG A 1 122 ? 2.587 -4.386 -9.603 1.00 95.12 122 ARG A N 1
ATOM 898 C CA . ARG A 1 122 ? 2.796 -5.683 -10.263 1.00 95.12 122 ARG A CA 1
ATOM 899 C C . ARG A 1 122 ? 2.918 -5.520 -11.779 1.00 95.12 122 ARG A C 1
ATOM 901 O O . ARG A 1 122 ? 3.821 -6.098 -12.385 1.00 95.12 122 ARG A O 1
ATOM 908 N N . ALA A 1 123 ? 2.030 -4.738 -12.394 1.00 93.88 123 ALA A N 1
ATOM 909 C CA . ALA A 1 123 ? 2.061 -4.462 -13.828 1.00 93.88 123 ALA A CA 1
ATOM 910 C C . ALA A 1 123 ? 3.369 -3.771 -14.241 1.00 93.88 123 ALA A C 1
ATOM 912 O O . ALA A 1 123 ? 3.972 -4.148 -15.248 1.00 93.88 123 ALA A O 1
ATOM 913 N N . LEU A 1 124 ? 3.859 -2.832 -13.427 1.00 90.94 124 LEU A N 1
ATOM 914 C CA . LEU A 1 124 ? 5.153 -2.187 -13.627 1.00 90.94 124 LEU A CA 1
ATOM 915 C C . LEU A 1 124 ? 6.322 -3.180 -13.525 1.00 90.94 124 LEU A C 1
ATOM 917 O O . LEU A 1 124 ? 7.218 -3.145 -14.369 1.00 90.94 124 LEU A O 1
ATOM 921 N N . ILE A 1 125 ? 6.321 -4.079 -12.535 1.00 89.62 125 ILE A N 1
ATOM 922 C CA . ILE A 1 125 ? 7.356 -5.119 -12.391 1.00 89.62 125 ILE A CA 1
ATOM 923 C C . ILE A 1 125 ? 7.352 -6.038 -13.616 1.00 89.62 125 ILE A C 1
ATOM 925 O O . ILE A 1 125 ? 8.411 -6.321 -14.173 1.00 89.62 125 ILE A O 1
ATOM 929 N N . LEU A 1 126 ? 6.174 -6.461 -14.084 1.00 90.50 126 LEU A N 1
ATOM 930 C CA . LEU A 1 126 ? 6.050 -7.257 -15.303 1.00 90.50 126 LEU A CA 1
ATOM 931 C C . LEU A 1 126 ? 6.578 -6.495 -16.523 1.00 90.50 126 LEU A C 1
ATOM 933 O O . LEU A 1 126 ? 7.359 -7.047 -17.295 1.00 90.50 126 LEU A O 1
ATOM 937 N N . GLN A 1 127 ? 6.219 -5.222 -16.685 1.00 87.44 127 GLN A N 1
ATOM 938 C CA . GLN A 1 127 ? 6.726 -4.399 -17.781 1.00 87.44 127 GLN A CA 1
ATOM 939 C C . GLN A 1 127 ? 8.254 -4.265 -17.731 1.00 87.44 127 GLN A C 1
ATOM 941 O O . GLN A 1 127 ? 8.901 -4.333 -18.777 1.00 87.44 127 GLN A O 1
ATOM 946 N N . ALA A 1 128 ? 8.838 -4.132 -16.537 1.00 85.62 128 ALA A N 1
ATOM 947 C CA . ALA A 1 128 ? 10.285 -4.068 -16.364 1.00 85.62 128 ALA A CA 1
ATOM 948 C C . ALA A 1 128 ? 10.984 -5.327 -16.902 1.00 85.62 128 ALA A C 1
ATOM 950 O O . ALA A 1 128 ? 12.030 -5.200 -17.516 1.00 85.62 128 ALA A O 1
ATOM 951 N N . THR A 1 129 ? 10.372 -6.517 -16.804 1.00 84.56 129 THR A N 1
ATOM 952 C CA . THR A 1 129 ? 10.963 -7.762 -17.349 1.00 84.56 129 THR A CA 1
ATOM 953 C C . THR A 1 129 ? 11.062 -7.799 -18.877 1.00 84.56 129 THR A C 1
ATOM 955 O O . THR A 1 129 ? 11.812 -8.603 -19.426 1.00 84.56 129 THR A O 1
ATOM 958 N N . ALA A 1 130 ? 10.305 -6.948 -19.574 1.00 81.69 130 ALA A N 1
ATOM 959 C CA . ALA A 1 130 ? 10.219 -6.926 -21.032 1.00 81.69 130 ALA A CA 1
ATOM 960 C C . ALA A 1 130 ? 10.796 -5.643 -21.655 1.00 81.69 130 ALA A C 1
ATOM 962 O O . ALA A 1 130 ? 10.836 -5.515 -22.881 1.00 81.69 130 ALA A O 1
ATOM 963 N N . CYS A 1 131 ? 11.207 -4.665 -20.845 1.00 81.12 131 CYS A N 1
ATOM 964 C CA . CYS A 1 131 ? 11.617 -3.340 -21.300 1.00 81.12 131 CYS A CA 1
ATOM 965 C C . CYS A 1 131 ? 12.952 -2.928 -20.688 1.00 81.12 131 CYS A C 1
ATOM 967 O O . CYS A 1 131 ? 13.218 -3.159 -19.517 1.00 81.12 131 CYS A O 1
ATOM 969 N N . LYS A 1 132 ? 13.771 -2.214 -21.466 1.00 77.81 132 LYS A N 1
ATOM 970 C CA . LYS A 1 132 ? 14.944 -1.536 -20.909 1.00 77.81 132 LYS A CA 1
ATOM 971 C C . LYS A 1 132 ? 14.501 -0.351 -20.058 1.00 77.81 132 LYS A C 1
ATOM 973 O O . LYS A 1 132 ? 13.538 0.340 -20.404 1.00 77.81 132 LYS A O 1
ATOM 978 N N . LYS A 1 133 ? 15.260 -0.071 -18.997 1.00 76.75 133 LYS A N 1
ATOM 979 C CA . LYS A 1 133 ? 15.093 1.143 -18.195 1.00 76.75 133 LYS A CA 1
ATOM 980 C C . LYS A 1 133 ? 15.091 2.394 -19.100 1.00 76.75 133 LYS A C 1
ATOM 982 O O . LYS A 1 133 ? 15.980 2.513 -19.946 1.00 76.75 133 LYS A O 1
ATOM 987 N N . PRO A 1 134 ? 14.146 3.338 -18.923 1.00 80.75 134 PRO A N 1
ATOM 988 C CA . PRO A 1 134 ? 14.135 4.579 -19.692 1.00 80.75 134 PRO A CA 1
ATOM 989 C C . PRO A 1 134 ? 15.424 5.395 -19.505 1.00 80.75 134 PRO A C 1
ATOM 991 O O . PRO A 1 134 ? 15.906 5.548 -18.385 1.00 80.75 134 PRO A O 1
ATOM 994 N N . GLU A 1 135 ? 15.955 5.954 -20.596 1.00 78.69 135 GLU A N 1
ATOM 995 C CA . GLU A 1 135 ? 17.237 6.685 -20.607 1.00 78.69 135 GLU A CA 1
ATOM 996 C C . GLU A 1 135 ? 17.174 8.072 -19.947 1.00 78.69 135 GLU A C 1
ATOM 998 O O . GLU A 1 135 ? 18.208 8.655 -19.631 1.00 78.69 135 GLU A O 1
ATOM 1003 N N . SER A 1 136 ? 15.971 8.617 -19.740 1.00 85.38 136 SER A N 1
ATOM 1004 C CA . SER A 1 136 ? 15.775 9.931 -19.124 1.00 85.38 136 SER A CA 1
ATOM 1005 C C . SER A 1 136 ? 14.798 9.871 -17.960 1.00 85.38 136 SER A C 1
ATOM 1007 O O . SER A 1 136 ? 13.799 9.146 -18.003 1.00 85.38 136 SER A O 1
ATOM 1009 N N . ASP A 1 137 ? 15.029 10.729 -16.969 1.00 82.06 137 ASP A N 1
ATOM 1010 C CA . ASP A 1 137 ? 14.144 10.883 -15.812 1.00 82.06 137 ASP A CA 1
ATOM 1011 C C . ASP A 1 137 ? 12.719 11.275 -16.228 1.00 82.06 137 ASP A C 1
ATOM 1013 O O . ASP A 1 137 ? 11.751 10.831 -15.620 1.00 82.06 137 ASP A O 1
ATOM 1017 N N . SER A 1 138 ? 12.561 12.041 -17.315 1.00 88.56 138 SER A N 1
ATOM 1018 C CA . SER A 1 138 ? 11.240 12.395 -17.855 1.00 88.56 138 SER A CA 1
ATOM 1019 C C . SER A 1 138 ? 10.479 11.177 -18.388 1.00 88.56 138 SER A C 1
ATOM 1021 O O . SER A 1 138 ? 9.267 11.071 -18.197 1.00 88.56 138 SER A O 1
ATOM 1023 N N . ALA A 1 139 ? 11.168 10.249 -19.053 1.00 86.69 139 ALA A N 1
ATOM 1024 C CA . ALA A 1 139 ? 10.548 9.022 -19.537 1.00 86.69 139 ALA A CA 1
ATOM 1025 C C . ALA A 1 139 ? 10.221 8.068 -18.379 1.00 86.69 139 ALA A C 1
ATOM 1027 O O . ALA A 1 139 ? 9.135 7.493 -18.367 1.00 86.69 139 ALA A O 1
ATOM 1028 N N . LEU A 1 140 ? 11.102 7.969 -17.377 1.00 85.50 140 LEU A N 1
ATOM 1029 C CA . LEU A 1 140 ? 10.824 7.219 -16.151 1.00 85.50 140 LEU A CA 1
ATOM 1030 C C . LEU A 1 140 ? 9.607 7.793 -15.412 1.00 85.50 140 LEU A C 1
ATOM 1032 O O . LEU A 1 140 ? 8.695 7.046 -15.075 1.00 85.50 140 LEU A O 1
ATOM 1036 N N . ALA A 1 141 ? 9.531 9.115 -15.247 1.00 88.06 141 ALA A N 1
ATOM 1037 C CA . ALA A 1 141 ? 8.403 9.774 -14.593 1.00 88.06 141 ALA A CA 1
ATOM 1038 C C . ALA A 1 141 ? 7.058 9.445 -15.260 1.00 88.06 141 ALA A C 1
ATOM 1040 O O . ALA A 1 141 ? 6.080 9.227 -14.556 1.00 88.06 141 ALA A O 1
ATOM 1041 N N . LYS A 1 142 ? 7.011 9.344 -16.599 1.00 91.62 142 LYS A N 1
ATOM 1042 C CA . LYS A 1 142 ? 5.796 8.955 -17.341 1.00 91.62 142 LYS A CA 1
ATOM 1043 C C . LYS A 1 142 ? 5.355 7.524 -17.046 1.00 91.62 142 LYS A C 1
ATOM 1045 O O . LYS A 1 142 ? 4.161 7.278 -16.929 1.00 91.62 142 LYS A O 1
ATOM 1050 N N . VAL A 1 143 ? 6.306 6.598 -16.932 1.00 89.69 143 VAL A N 1
ATOM 1051 C CA . VAL A 1 143 ? 6.023 5.191 -16.605 1.00 89.69 143 VAL A CA 1
ATOM 1052 C C . VAL A 1 143 ? 5.482 5.054 -15.177 1.00 89.69 143 VAL A C 1
ATOM 1054 O O . VAL A 1 143 ? 4.663 4.182 -14.918 1.00 89.69 143 VAL A O 1
ATOM 1057 N N . LEU A 1 144 ? 5.885 5.944 -14.266 1.00 92.25 144 LEU A N 1
ATOM 1058 C CA . LEU A 1 144 ? 5.472 5.929 -12.859 1.00 92.25 144 LEU A CA 1
ATOM 1059 C C . LEU A 1 144 ? 4.163 6.685 -12.565 1.00 92.25 144 LEU A C 1
ATOM 1061 O O . LEU A 1 144 ? 3.727 6.703 -11.416 1.00 92.25 144 LEU A O 1
ATOM 1065 N N . VAL A 1 145 ? 3.527 7.301 -13.569 1.00 95.31 145 VAL A N 1
ATOM 1066 C CA . VAL A 1 145 ? 2.269 8.056 -13.396 1.00 95.31 145 VAL A CA 1
ATOM 1067 C C . VAL A 1 145 ? 1.152 7.243 -12.724 1.00 95.31 145 VAL A C 1
ATOM 1069 O O . VAL A 1 145 ? 0.496 7.819 -11.857 1.00 95.31 145 VAL A O 1
ATOM 1072 N N . PRO A 1 146 ? 0.912 5.957 -13.059 1.00 96.62 146 PRO A N 1
ATOM 1073 C CA . PRO A 1 146 ? -0.129 5.168 -12.395 1.00 96.62 146 PRO A CA 1
ATOM 1074 C C . PRO A 1 146 ? 0.058 5.128 -10.871 1.00 96.62 146 PRO A C 1
ATOM 1076 O O . PRO A 1 146 ? -0.785 5.641 -10.141 1.00 96.62 146 PRO A O 1
ATOM 1079 N N . LEU A 1 147 ? 1.251 4.739 -10.404 1.00 96.75 147 LEU A N 1
ATOM 1080 C CA . LEU A 1 147 ? 1.577 4.710 -8.973 1.00 96.75 147 LEU A CA 1
ATOM 1081 C C . LEU A 1 147 ? 1.478 6.088 -8.303 1.00 96.75 147 LEU A C 1
ATOM 1083 O O . LEU A 1 147 ? 1.023 6.207 -7.170 1.00 96.75 147 LEU A O 1
ATOM 1087 N N . GLN A 1 148 ? 1.883 7.160 -8.993 1.00 97.12 148 GLN A N 1
ATOM 1088 C CA . GLN A 1 148 ? 1.728 8.522 -8.463 1.00 97.12 148 GLN A CA 1
ATOM 1089 C C . GLN A 1 148 ? 0.250 8.892 -8.268 1.00 97.12 148 GLN A C 1
ATOM 1091 O O . GLN A 1 148 ? -0.102 9.545 -7.280 1.00 97.12 148 GLN A O 1
ATOM 1096 N N . ASN A 1 149 ? -0.616 8.480 -9.196 1.00 98.44 149 ASN A N 1
ATOM 1097 C CA . ASN A 1 149 ? -2.053 8.711 -9.105 1.00 98.44 149 ASN A CA 1
ATOM 1098 C C . ASN A 1 149 ? -2.687 7.902 -7.973 1.00 98.44 149 ASN A C 1
ATOM 1100 O O . ASN A 1 149 ? -3.562 8.441 -7.289 1.00 98.44 149 ASN A O 1
ATOM 1104 N N . ASP A 1 150 ? -2.230 6.671 -7.747 1.00 98.62 150 ASP A N 1
ATOM 1105 C CA . ASP A 1 150 ? -2.711 5.808 -6.667 1.00 98.62 150 ASP A CA 1
ATOM 1106 C C . ASP A 1 150 ? -2.370 6.387 -5.293 1.00 98.62 150 ASP A C 1
ATOM 1108 O O . ASP A 1 150 ? -3.272 6.624 -4.484 1.00 98.62 150 ASP A O 1
ATOM 1112 N N . ILE A 1 151 ? -1.105 6.768 -5.068 1.00 98.31 151 ILE A N 1
ATOM 1113 C CA . ILE A 1 151 ? -0.663 7.447 -3.836 1.00 98.31 151 ILE A CA 1
ATOM 1114 C C . ILE A 1 151 ? -1.512 8.705 -3.582 1.00 98.31 151 ILE A C 1
ATOM 1116 O O . ILE A 1 151 ? -1.973 8.972 -2.462 1.00 98.31 151 ILE A O 1
ATOM 1120 N N . ALA A 1 152 ? -1.758 9.493 -4.634 1.00 98.50 152 ALA A N 1
ATOM 1121 C CA . ALA A 1 152 ? -2.590 10.686 -4.548 1.00 98.50 152 ALA A CA 1
ATOM 1122 C C . ALA A 1 152 ? -4.071 10.354 -4.289 1.00 98.50 152 ALA A C 1
ATOM 1124 O O . ALA A 1 152 ? -4.761 11.122 -3.616 1.00 98.50 152 ALA A O 1
ATOM 1125 N N . ALA A 1 153 ? -4.597 9.250 -4.820 1.00 98.75 153 ALA A N 1
ATOM 1126 C CA . ALA A 1 153 ? -5.960 8.790 -4.565 1.00 98.75 153 ALA A CA 1
ATOM 1127 C C . ALA A 1 153 ? -6.133 8.342 -3.109 1.00 98.75 153 ALA A C 1
ATOM 1129 O O . ALA A 1 153 ? -7.056 8.810 -2.444 1.00 98.75 153 ALA A O 1
ATOM 1130 N N . ILE A 1 154 ? -5.205 7.541 -2.582 1.00 98.75 154 ILE A N 1
ATOM 1131 C CA . ILE A 1 154 ? -5.184 7.081 -1.184 1.00 98.75 154 ILE A CA 1
ATOM 1132 C C . ILE A 1 154 ? -5.130 8.274 -0.223 1.00 98.75 154 ILE A C 1
ATOM 1134 O O . ILE A 1 154 ? -5.866 8.330 0.769 1.00 98.75 154 ILE A O 1
ATOM 1138 N N . SER A 1 155 ? -4.296 9.267 -0.544 1.00 98.19 155 SER A N 1
ATOM 1139 C CA . SER A 1 155 ? -4.191 10.508 0.227 1.00 98.19 155 SER A CA 1
ATOM 1140 C C . SER A 1 155 ? -5.490 11.318 0.183 1.00 98.19 155 SER A C 1
ATOM 1142 O O . SER A 1 155 ? -5.972 11.775 1.218 1.00 98.19 155 SER A O 1
ATOM 1144 N N . ARG A 1 156 ? -6.110 11.463 -0.995 1.00 98.56 156 ARG A N 1
ATOM 1145 C CA . ARG A 1 156 ? -7.399 12.159 -1.141 1.00 98.56 156 ARG A CA 1
ATOM 1146 C C . ARG A 1 156 ? -8.536 11.450 -0.406 1.00 98.56 156 ARG A C 1
ATOM 1148 O O . ARG A 1 156 ? -9.352 12.140 0.197 1.00 98.56 156 ARG A O 1
ATOM 1155 N N . ALA A 1 157 ? -8.576 10.118 -0.412 1.00 98.25 157 ALA A N 1
ATOM 1156 C CA . ALA A 1 157 ? -9.578 9.337 0.315 1.00 98.25 157 ALA A CA 1
ATOM 1157 C C . ALA A 1 157 ? -9.504 9.593 1.832 1.00 98.25 157 ALA A C 1
ATOM 1159 O O . ALA A 1 157 ? -10.532 9.830 2.470 1.00 98.25 157 ALA A O 1
ATOM 1160 N N . LYS A 1 158 ? -8.288 9.664 2.397 1.00 97.94 158 LYS A N 1
ATOM 1161 C CA . LYS A 1 158 ? -8.067 10.085 3.793 1.00 97.94 158 LYS A CA 1
ATOM 1162 C C . LYS A 1 158 ? -8.620 11.490 4.052 1.00 97.94 158 LYS A C 1
ATOM 1164 O O . LYS A 1 158 ? -9.374 11.697 5.002 1.00 97.94 158 LYS A O 1
ATOM 1169 N N . GLU A 1 159 ? -8.269 12.459 3.205 1.00 97.44 159 GLU A N 1
ATOM 1170 C CA . GLU A 1 159 ? -8.688 13.857 3.386 1.00 97.44 159 GLU A CA 1
ATOM 1171 C C . GLU A 1 159 ? -10.205 14.054 3.226 1.00 97.44 159 GLU A C 1
ATOM 1173 O O . GLU A 1 159 ? -10.815 14.835 3.964 1.00 97.44 159 GLU A O 1
ATOM 1178 N N . ALA A 1 160 ? -10.842 13.323 2.309 1.00 97.81 160 ALA A N 1
ATOM 1179 C CA . ALA A 1 160 ? -12.294 13.330 2.129 1.00 97.81 160 ALA A CA 1
ATOM 1180 C C . ALA A 1 160 ? -13.017 12.828 3.388 1.00 97.81 160 ALA A C 1
ATOM 1182 O O . ALA A 1 160 ? -14.018 13.407 3.819 1.00 97.81 160 ALA A O 1
ATOM 1183 N N . ASN A 1 161 ? -12.443 11.819 4.042 1.00 96.69 161 ASN A N 1
ATOM 1184 C CA . ASN A 1 161 ? -12.962 11.223 5.264 1.00 96.69 161 ASN A CA 1
ATOM 1185 C C . ASN A 1 161 ? -12.431 11.895 6.540 1.00 96.69 161 ASN A C 1
ATOM 1187 O O . ASN A 1 161 ? -12.623 11.386 7.644 1.00 96.69 161 ASN A O 1
ATOM 1191 N N . ARG A 1 162 ? -11.841 13.099 6.446 1.00 94.56 162 ARG A N 1
ATOM 1192 C CA . ARG A 1 162 ? -11.172 13.743 7.588 1.00 94.56 162 ARG A CA 1
ATOM 1193 C C . ARG A 1 162 ? -12.065 14.039 8.800 1.00 94.56 162 ARG A C 1
ATOM 1195 O O . ARG A 1 162 ? -11.570 14.489 9.828 1.00 94.56 162 ARG A O 1
ATOM 1202 N N . LYS A 1 163 ? -13.387 13.920 8.677 1.00 95.19 163 LYS A N 1
ATOM 1203 C CA . LYS A 1 163 ? -14.334 14.119 9.786 1.00 95.19 163 LYS A CA 1
ATOM 1204 C C . LYS A 1 163 ? -14.520 12.852 10.626 1.00 95.19 163 LYS A C 1
ATOM 1206 O O . LYS A 1 163 ? -14.961 12.966 11.766 1.00 95.19 163 LYS A O 1
ATOM 1211 N N . ASP A 1 164 ? -14.139 11.690 10.102 1.00 94.31 164 ASP A N 1
ATOM 1212 C CA . ASP A 1 164 ? -14.162 10.412 10.807 1.00 94.31 164 ASP A CA 1
ATOM 1213 C C . ASP A 1 164 ? -12.975 10.319 11.779 1.00 94.31 164 ASP A C 1
ATOM 1215 O O . ASP A 1 164 ? -11.898 9.803 11.478 1.00 94.31 164 ASP A O 1
ATOM 1219 N N . ARG A 1 165 ? -13.144 10.927 12.958 1.00 94.56 165 ARG A N 1
ATOM 1220 C CA . ARG A 1 165 ? -12.081 11.017 13.970 1.00 94.56 165 ARG A CA 1
ATOM 1221 C C . ARG A 1 165 ? -11.700 9.659 14.552 1.00 94.56 165 ARG A C 1
ATOM 1223 O O . ARG A 1 165 ? -10.539 9.499 14.917 1.00 94.56 165 ARG A O 1
ATOM 1230 N N . ALA A 1 166 ? -12.642 8.718 14.621 1.00 94.25 166 ALA A N 1
ATOM 1231 C CA . ALA A 1 166 ? -12.415 7.394 15.194 1.00 94.25 166 ALA A CA 1
ATOM 1232 C C . ALA A 1 166 ? -11.441 6.561 14.344 1.00 94.25 166 ALA A C 1
ATOM 1234 O O . ALA A 1 166 ? -10.620 5.834 14.892 1.00 94.25 166 ALA A O 1
ATOM 1235 N N . TRP A 1 167 ? -11.476 6.733 13.020 1.00 96.81 167 TRP A N 1
ATOM 1236 C CA . TRP A 1 167 ? -10.655 5.967 12.074 1.00 96.81 167 TRP A CA 1
ATOM 1237 C C . TRP A 1 167 ? -9.495 6.760 11.464 1.00 96.81 167 TRP A C 1
ATOM 1239 O O . TRP A 1 167 ? -8.753 6.257 10.621 1.00 96.81 167 TRP A O 1
ATOM 1249 N N . MET A 1 168 ? -9.283 8.002 11.905 1.00 96.88 168 MET A N 1
ATOM 1250 C CA . MET A 1 168 ? -8.249 8.880 11.351 1.00 96.88 168 MET A CA 1
ATOM 1251 C C . MET A 1 168 ? -6.834 8.309 11.478 1.00 96.88 168 MET A C 1
ATOM 1253 O O . MET A 1 168 ? -6.027 8.426 10.554 1.00 96.88 168 MET A O 1
ATOM 1257 N N . ASN A 1 169 ? -6.518 7.705 12.629 1.00 97.69 169 ASN A N 1
ATOM 1258 C CA . ASN A 1 169 ? -5.208 7.095 12.843 1.00 97.69 169 ASN A CA 1
ATOM 1259 C C . ASN A 1 169 ? -4.987 5.920 11.879 1.00 97.69 169 ASN A C 1
ATOM 1261 O O . ASN A 1 169 ? -3.893 5.815 11.334 1.00 97.69 169 ASN A O 1
ATOM 1265 N N . HIS A 1 170 ? -6.012 5.101 11.609 1.00 98.50 170 HIS A N 1
ATOM 1266 C CA . HIS A 1 170 ? -5.961 4.013 10.624 1.00 98.50 170 HIS A CA 1
ATOM 1267 C C . HIS A 1 170 ? -5.744 4.552 9.218 1.00 98.50 170 HIS A C 1
ATOM 1269 O O . HIS A 1 170 ? -4.830 4.103 8.536 1.00 98.50 170 HIS A O 1
ATOM 1275 N N . MET A 1 171 ? -6.505 5.567 8.808 1.00 98.50 171 MET A N 1
ATOM 1276 C CA . MET A 1 171 ? -6.357 6.115 7.458 1.00 98.50 171 MET A CA 1
ATOM 1277 C C . MET A 1 171 ? -5.011 6.810 7.236 1.00 98.50 171 MET A C 1
ATOM 1279 O O . MET A 1 171 ? -4.465 6.797 6.132 1.00 98.50 171 MET A O 1
ATOM 1283 N N . THR A 1 172 ? -4.461 7.423 8.288 1.00 98.31 172 THR A N 1
ATOM 1284 C CA . THR A 1 172 ? -3.123 8.024 8.244 1.00 98.31 172 THR A CA 1
ATOM 1285 C C . THR A 1 172 ? -2.057 6.940 8.181 1.00 98.31 172 THR A C 1
ATOM 1287 O O . THR A 1 172 ? -1.182 7.008 7.333 1.00 98.31 172 THR A O 1
ATOM 1290 N N . PHE A 1 173 ? -2.173 5.900 9.007 1.00 98.62 173 PHE A N 1
ATOM 1291 C CA . PHE A 1 173 ? -1.276 4.747 9.000 1.00 98.62 173 PHE A CA 1
ATOM 1292 C C . PHE A 1 173 ? -1.153 4.086 7.618 1.00 98.62 173 PHE A C 1
ATOM 1294 O O . PHE A 1 173 ? -0.043 3.778 7.182 1.00 98.62 173 PHE A O 1
ATOM 1301 N N . ILE A 1 174 ? -2.273 3.927 6.908 1.00 98.50 174 ILE A N 1
ATOM 1302 C CA . ILE A 1 174 ? -2.278 3.425 5.529 1.00 98.50 174 ILE A CA 1
ATOM 1303 C C . ILE A 1 174 ? -1.655 4.416 4.563 1.00 98.50 174 ILE A C 1
ATOM 1305 O O . ILE A 1 174 ? -0.768 4.032 3.810 1.00 98.50 174 ILE A O 1
ATOM 1309 N N . ALA A 1 175 ? -2.084 5.680 4.589 1.00 98.44 175 ALA A N 1
ATOM 1310 C CA . ALA A 1 175 ? -1.592 6.677 3.643 1.00 98.44 175 ALA A CA 1
ATOM 1311 C C . ALA A 1 175 ? -0.072 6.887 3.743 1.00 98.44 175 ALA A C 1
ATOM 1313 O O . ALA A 1 175 ? 0.583 6.994 2.714 1.00 98.44 175 ALA A O 1
ATOM 1314 N N . GLU A 1 176 ? 0.486 6.905 4.958 1.00 98.06 176 GLU A N 1
ATOM 1315 C CA . GLU A 1 176 ? 1.937 6.994 5.164 1.00 98.06 176 GLU A CA 1
ATOM 1316 C C . GLU A 1 176 ? 2.651 5.745 4.635 1.00 98.06 176 GLU A C 1
ATOM 1318 O O . GLU A 1 176 ? 3.683 5.855 3.990 1.00 98.06 176 GLU A O 1
ATOM 1323 N N . GLY A 1 177 ? 2.100 4.549 4.867 1.00 98.25 177 GLY A N 1
ATOM 1324 C CA . GLY A 1 177 ? 2.711 3.308 4.385 1.00 98.25 177 GLY A CA 1
ATOM 1325 C C . GLY A 1 177 ? 2.625 3.122 2.868 1.00 98.25 177 GLY A C 1
ATOM 1326 O O . GLY A 1 177 ? 3.548 2.570 2.276 1.00 98.25 177 GLY A O 1
ATOM 1327 N N . ALA A 1 178 ? 1.545 3.588 2.235 1.00 98.25 178 ALA A N 1
ATOM 1328 C CA . ALA A 1 178 ? 1.282 3.403 0.806 1.00 98.25 178 ALA A CA 1
ATOM 1329 C C . ALA A 1 178 ? 2.382 4.022 -0.065 1.00 98.25 178 ALA A C 1
ATOM 1331 O O . ALA A 1 178 ? 2.796 3.447 -1.068 1.00 98.25 178 ALA A O 1
ATOM 1332 N N . THR A 1 179 ? 2.992 5.124 0.389 1.00 98.00 179 THR A N 1
ATOM 1333 C CA . THR A 1 179 ? 4.098 5.762 -0.339 1.00 98.00 179 THR A CA 1
ATOM 1334 C C . THR A 1 179 ? 5.319 4.854 -0.508 1.00 98.00 179 THR A C 1
ATOM 1336 O O . THR A 1 179 ? 6.205 5.179 -1.296 1.00 98.00 179 THR A O 1
ATOM 1339 N N . ALA A 1 180 ? 5.390 3.716 0.195 1.00 97.25 180 ALA A N 1
ATOM 1340 C CA . ALA A 1 180 ? 6.472 2.750 0.073 1.00 97.25 180 ALA A CA 1
ATOM 1341 C C . ALA A 1 180 ? 6.668 2.278 -1.368 1.00 97.25 180 ALA A C 1
ATOM 1343 O O . ALA A 1 180 ? 7.817 2.087 -1.758 1.00 97.25 180 ALA A O 1
ATOM 1344 N N . VAL A 1 181 ? 5.605 2.163 -2.180 1.00 95.88 181 VAL A N 1
ATOM 1345 C CA . VAL A 1 181 ? 5.710 1.771 -3.601 1.00 95.88 181 VAL A CA 1
ATOM 1346 C C . VAL A 1 181 ? 6.576 2.729 -4.426 1.00 95.88 181 VAL A C 1
ATOM 1348 O O . VAL A 1 181 ? 7.115 2.337 -5.458 1.00 95.88 181 VAL A O 1
ATOM 1351 N N . GLY A 1 182 ? 6.809 3.951 -3.934 1.00 93.62 182 GLY A N 1
ATOM 1352 C CA . GLY A 1 182 ? 7.735 4.925 -4.513 1.00 93.62 182 GLY A CA 1
ATOM 1353 C C . GLY A 1 182 ? 9.197 4.464 -4.577 1.00 93.62 182 GLY A C 1
ATOM 1354 O O . GLY A 1 182 ? 10.005 5.105 -5.251 1.00 93.62 182 GLY A O 1
ATOM 1355 N N . TRP A 1 183 ? 9.550 3.332 -3.955 1.00 92.69 183 TRP A N 1
ATOM 1356 C CA . TRP A 1 183 ? 10.891 2.740 -4.018 1.00 92.69 183 TRP A CA 1
ATOM 1357 C C . TRP A 1 183 ? 11.372 2.486 -5.453 1.00 92.69 183 TRP A C 1
ATOM 1359 O O . TRP A 1 183 ? 12.575 2.533 -5.708 1.00 92.69 183 TRP A O 1
ATOM 1369 N N . VAL A 1 184 ? 10.452 2.272 -6.402 1.00 89.50 184 VAL A N 1
ATOM 1370 C CA . VAL A 1 184 ? 10.758 2.065 -7.830 1.00 89.50 184 VAL A CA 1
ATOM 1371 C C . VAL A 1 184 ? 11.467 3.265 -8.473 1.00 89.50 184 VAL A C 1
ATOM 1373 O O . VAL A 1 184 ? 12.149 3.116 -9.486 1.00 89.50 184 VAL A O 1
ATOM 1376 N N . ALA A 1 185 ? 11.357 4.453 -7.869 1.00 88.19 185 ALA A N 1
ATOM 1377 C CA . ALA A 1 185 ? 12.070 5.663 -8.272 1.00 88.19 185 ALA A CA 1
ATOM 1378 C C . ALA A 1 185 ? 13.423 5.850 -7.550 1.00 88.19 185 ALA A C 1
ATOM 1380 O O . ALA A 1 185 ? 14.114 6.839 -7.795 1.00 88.19 185 ALA A O 1
ATOM 1381 N N . VAL A 1 186 ? 13.824 4.928 -6.662 1.00 86.69 186 VAL A N 1
ATOM 1382 C CA . VAL A 1 186 ? 15.006 5.044 -5.789 1.00 86.69 186 VAL A CA 1
ATOM 1383 C C . VAL A 1 186 ? 16.055 3.983 -6.158 1.00 86.69 186 VAL A C 1
ATOM 1385 O O . VAL A 1 186 ? 16.124 2.922 -5.538 1.00 86.69 186 VAL A O 1
ATOM 1388 N N . PRO A 1 187 ? 16.928 4.244 -7.150 1.00 75.50 187 PRO A N 1
ATOM 1389 C CA . PRO A 1 187 ? 17.823 3.223 -7.700 1.00 75.50 187 PRO A CA 1
ATOM 1390 C C . PRO A 1 187 ? 18.969 2.811 -6.767 1.00 75.50 187 PRO A C 1
ATOM 1392 O O . PRO A 1 187 ? 19.510 1.721 -6.909 1.00 75.50 187 PRO A O 1
ATOM 1395 N N . SER A 1 188 ? 19.383 3.672 -5.835 1.00 81.12 188 SER A N 1
ATOM 1396 C CA . SER A 1 188 ? 20.580 3.431 -5.019 1.00 81.12 188 SER A CA 1
ATOM 1397 C C . SER A 1 188 ? 20.302 2.618 -3.755 1.00 81.12 188 SER A C 1
ATOM 1399 O O . SER A 1 188 ? 21.149 1.831 -3.336 1.00 81.12 188 SER A O 1
ATOM 1401 N N . LYS A 1 189 ? 19.148 2.839 -3.111 1.00 86.44 189 LYS A N 1
ATOM 1402 C CA . LYS A 1 189 ? 18.816 2.289 -1.786 1.00 86.44 189 LYS A CA 1
ATOM 1403 C C . LYS A 1 189 ? 17.301 2.054 -1.614 1.00 86.44 189 LYS A C 1
ATOM 1405 O O . LYS A 1 189 ? 16.706 2.638 -0.706 1.00 86.44 189 LYS A O 1
ATOM 1410 N N . PRO A 1 190 ? 16.669 1.191 -2.430 1.00 89.44 190 PRO A N 1
ATOM 1411 C CA . PRO A 1 190 ? 15.230 0.935 -2.328 1.00 89.44 190 PRO A CA 1
ATOM 1412 C C . PRO A 1 190 ? 14.839 0.287 -0.988 1.00 89.44 190 PRO A C 1
ATOM 1414 O O . PRO A 1 190 ? 13.852 0.681 -0.378 1.00 89.44 190 PRO A O 1
ATOM 1417 N N . GLY A 1 191 ? 15.650 -0.640 -0.464 1.00 91.81 191 GLY A N 1
ATOM 1418 C CA . GLY A 1 191 ? 15.402 -1.277 0.837 1.00 91.81 191 GLY A CA 1
ATOM 1419 C C . GLY A 1 191 ? 15.378 -0.289 2.017 1.00 91.81 191 GLY A C 1
ATOM 1420 O O . GLY A 1 191 ? 14.407 -0.284 2.774 1.00 91.81 191 GLY A O 1
ATOM 1421 N N . PRO A 1 192 ? 16.412 0.563 2.191 1.00 94.06 192 PRO A N 1
ATOM 1422 C CA . PRO A 1 192 ? 16.383 1.642 3.180 1.00 94.06 192 PRO A CA 1
ATOM 1423 C C . PRO A 1 192 ? 15.207 2.610 3.006 1.00 94.06 192 PRO A C 1
ATOM 1425 O O . PRO A 1 192 ? 14.579 2.947 3.998 1.00 94.06 192 PRO A O 1
ATOM 1428 N N . TYR A 1 193 ? 14.844 2.975 1.772 1.00 94.69 193 TYR A N 1
ATOM 1429 C CA . TYR A 1 193 ? 13.670 3.819 1.527 1.00 94.69 193 TYR A CA 1
ATOM 1430 C C . TYR A 1 193 ? 12.380 3.193 2.081 1.00 94.69 193 TYR A C 1
ATOM 1432 O O . TYR A 1 193 ? 11.672 3.829 2.857 1.00 94.69 193 TYR A O 1
ATOM 1440 N N . VAL A 1 194 ? 12.091 1.928 1.747 1.00 96.44 194 VAL A N 1
ATOM 1441 C CA . VAL A 1 194 ? 10.884 1.244 2.252 1.00 96.44 194 VAL A CA 1
ATOM 1442 C C . VAL A 1 194 ? 10.921 1.108 3.776 1.00 96.44 194 VAL A C 1
ATOM 1444 O O . VAL A 1 194 ? 9.887 1.230 4.431 1.00 96.44 194 VAL A O 1
ATOM 1447 N N . LYS A 1 195 ? 12.108 0.895 4.357 1.00 96.25 195 LYS A N 1
ATOM 1448 C CA . LYS A 1 195 ? 12.286 0.857 5.812 1.00 96.25 195 LYS A CA 1
ATOM 1449 C C . LYS A 1 195 ? 11.881 2.186 6.464 1.00 96.25 195 LYS A C 1
ATOM 1451 O O . LYS A 1 195 ? 11.110 2.156 7.417 1.00 96.25 195 LYS A O 1
ATOM 1456 N N . ASP A 1 196 ? 12.355 3.315 5.944 1.00 97.38 196 ASP A N 1
ATOM 1457 C CA . ASP A 1 196 ? 12.051 4.638 6.504 1.00 97.38 196 ASP A CA 1
ATOM 1458 C C . ASP A 1 196 ? 10.541 4.941 6.424 1.00 97.38 196 ASP A C 1
ATOM 1460 O O . ASP A 1 196 ? 9.942 5.434 7.382 1.00 97.38 196 ASP A O 1
ATOM 1464 N N . ILE A 1 197 ? 9.888 4.565 5.316 1.00 98.12 197 ILE A N 1
ATOM 1465 C CA . ILE A 1 197 ? 8.429 4.684 5.170 1.00 98.12 197 ILE A CA 1
ATOM 1466 C C . ILE A 1 197 ? 7.683 3.795 6.174 1.00 98.12 197 ILE A C 1
ATOM 1468 O O . ILE A 1 197 ? 6.734 4.241 6.821 1.00 98.12 197 ILE A O 1
ATOM 1472 N N . LYS A 1 198 ? 8.122 2.545 6.350 1.00 98.25 198 LYS A N 1
ATOM 1473 C CA . LYS A 1 198 ? 7.541 1.623 7.334 1.00 98.25 198 LYS A CA 1
ATOM 1474 C C . LYS A 1 198 ? 7.650 2.177 8.758 1.00 98.25 198 LYS A C 1
ATOM 1476 O O . LYS A 1 198 ? 6.672 2.101 9.495 1.00 98.25 198 LYS A O 1
ATOM 1481 N N . GLU A 1 199 ? 8.793 2.751 9.134 1.00 97.69 199 GLU A N 1
ATOM 1482 C CA . GLU A 1 199 ? 8.992 3.388 10.447 1.00 97.69 199 GLU A CA 1
ATOM 1483 C C . GLU A 1 199 ? 8.082 4.621 10.626 1.00 97.69 199 GLU A C 1
ATOM 1485 O O . GLU A 1 199 ? 7.508 4.817 11.702 1.00 97.69 199 GLU A O 1
ATOM 1490 N N . SER A 1 200 ? 7.870 5.408 9.561 1.00 97.06 200 SER A N 1
ATOM 1491 C CA . SER A 1 200 ? 6.901 6.517 9.556 1.00 97.06 200 SER A CA 1
ATOM 1492 C C . SER A 1 200 ? 5.470 6.025 9.796 1.00 97.06 200 SER A C 1
ATOM 1494 O O . SER A 1 200 ? 4.764 6.528 10.674 1.00 97.06 200 SER A O 1
ATOM 1496 N N . ALA A 1 201 ? 5.043 4.981 9.080 1.00 98.00 201 ALA A N 1
ATOM 1497 C CA . ALA A 1 201 ? 3.736 4.372 9.294 1.00 98.00 201 ALA A CA 1
ATOM 1498 C C . ALA A 1 201 ? 3.621 3.810 10.723 1.00 98.00 201 ALA A C 1
ATOM 1500 O O . ALA A 1 201 ? 2.650 4.078 11.433 1.00 98.00 201 ALA A O 1
ATOM 1501 N N . GLU A 1 202 ? 4.633 3.090 11.206 1.00 97.94 202 GLU A N 1
ATOM 1502 C CA . GLU A 1 202 ? 4.648 2.476 12.536 1.00 97.94 202 GLU A CA 1
ATOM 1503 C C . GLU A 1 202 ? 4.395 3.484 13.668 1.00 97.94 202 GLU A C 1
ATOM 1505 O O . GLU A 1 202 ? 3.717 3.150 14.642 1.00 97.94 202 GLU A O 1
ATOM 1510 N N . TYR A 1 203 ? 4.823 4.743 13.528 1.00 96.69 203 TYR A N 1
ATOM 1511 C CA . TYR A 1 203 ? 4.471 5.808 14.471 1.00 96.69 203 TYR A CA 1
ATOM 1512 C C . TYR A 1 203 ? 2.950 5.936 14.690 1.00 96.69 203 TYR A C 1
ATOM 1514 O O . TYR A 1 203 ? 2.482 6.031 15.831 1.00 96.69 203 TYR A O 1
ATOM 1522 N N . HIS A 1 204 ? 2.161 5.893 13.614 1.00 96.31 204 HIS A N 1
ATOM 1523 C CA . HIS A 1 204 ? 0.697 5.909 13.673 1.00 96.31 204 HIS A CA 1
ATOM 1524 C C . HIS A 1 204 ? 0.128 4.554 14.107 1.00 96.31 204 HIS A C 1
ATOM 1526 O O . HIS A 1 204 ? -0.791 4.511 14.929 1.00 96.31 204 HIS A O 1
ATOM 1532 N N . GLY A 1 205 ? 0.718 3.451 13.637 1.00 98.19 205 GLY A N 1
ATOM 1533 C CA . GLY A 1 205 ? 0.357 2.093 14.053 1.00 98.19 205 GLY A CA 1
ATOM 1534 C C . GLY A 1 205 ? 0.456 1.893 15.569 1.00 98.19 205 GLY A C 1
ATOM 1535 O O . GLY A 1 205 ? -0.452 1.347 16.193 1.00 98.19 205 GLY A O 1
ATOM 1536 N N . ASN A 1 206 ? 1.495 2.438 16.202 1.00 98.31 206 ASN A N 1
ATOM 1537 C CA . ASN A 1 206 ? 1.694 2.383 17.650 1.00 98.31 206 ASN A CA 1
ATOM 1538 C C . ASN A 1 206 ? 0.594 3.105 18.438 1.00 98.31 206 ASN A C 1
ATOM 1540 O O . ASN A 1 206 ? 0.250 2.682 19.545 1.00 98.31 206 ASN A O 1
ATOM 1544 N N . ARG A 1 207 ? -0.003 4.164 17.875 1.00 97.62 207 ARG A N 1
ATOM 1545 C CA . ARG A 1 207 ? -1.160 4.840 18.487 1.00 97.62 207 ARG A CA 1
ATOM 1546 C C . ARG A 1 207 ? -2.390 3.937 18.477 1.00 97.62 207 ARG A C 1
ATOM 1548 O O . ARG A 1 207 ? -3.043 3.813 19.509 1.00 97.62 207 ARG A O 1
ATOM 1555 N N . ILE A 1 208 ? -2.643 3.262 17.356 1.00 98.25 208 ILE A N 1
ATOM 1556 C CA . ILE A 1 208 ? -3.730 2.284 17.214 1.00 98.25 208 ILE A CA 1
ATOM 1557 C C . ILE A 1 208 ? -3.517 1.125 18.195 1.00 98.25 208 ILE A C 1
ATOM 1559 O O . ILE A 1 208 ? -4.406 0.797 18.975 1.00 98.25 208 ILE A O 1
ATO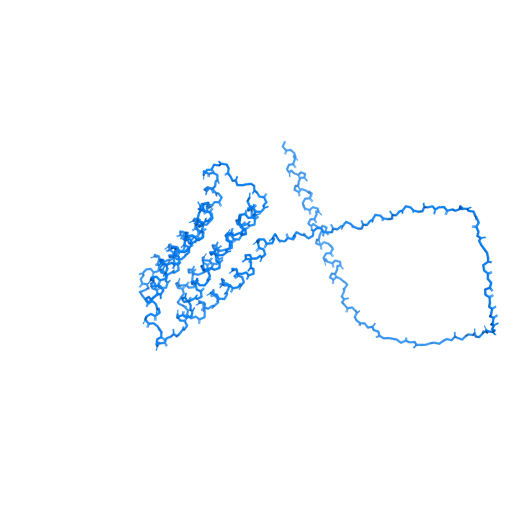M 1563 N N . ILE A 1 209 ? -2.315 0.544 18.237 1.00 98.38 209 ILE A N 1
ATOM 1564 C CA . ILE A 1 209 ? -2.003 -0.541 19.176 1.00 98.38 209 ILE A CA 1
ATOM 1565 C C . ILE A 1 209 ? -2.246 -0.088 20.615 1.00 98.38 209 ILE A C 1
ATOM 1567 O O . ILE A 1 209 ? -2.915 -0.786 21.371 1.00 98.38 209 ILE A O 1
ATOM 1571 N N . LYS A 1 210 ? -1.749 1.089 21.005 1.00 97.88 210 LYS A N 1
ATOM 1572 C CA . LYS A 1 210 ? -1.946 1.621 22.359 1.00 97.88 210 LYS A CA 1
ATOM 1573 C C . LYS A 1 210 ? -3.427 1.771 22.716 1.00 97.88 210 LYS A C 1
ATOM 1575 O O . LYS A 1 210 ? -3.788 1.533 23.865 1.00 97.88 210 LYS A O 1
ATOM 1580 N N . GLU A 1 211 ? -4.256 2.180 21.763 1.00 97.12 211 GLU A N 1
ATOM 1581 C CA . GLU A 1 211 ? -5.682 2.418 21.975 1.00 97.12 211 GLU A CA 1
ATOM 1582 C C . GLU A 1 211 ? -6.512 1.129 22.065 1.00 97.12 211 GLU A C 1
ATOM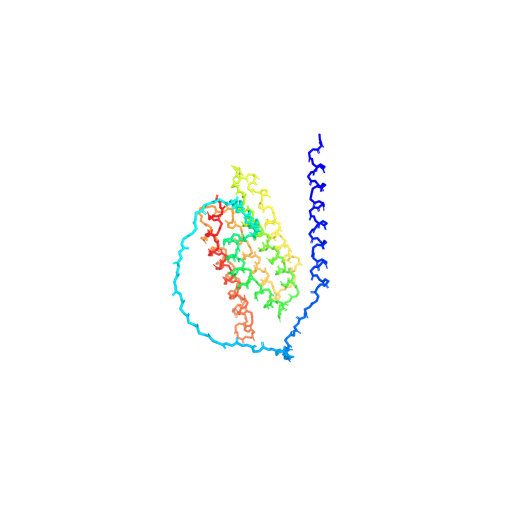 1584 O O . GLU A 1 211 ? -7.456 1.077 22.863 1.00 97.12 211 GLU A O 1
ATOM 1589 N N . PHE A 1 212 ? -6.153 0.106 21.281 1.00 97.56 212 PHE A N 1
ATOM 1590 C CA . PHE A 1 212 ? -6.984 -1.082 21.062 1.00 97.56 212 PHE A CA 1
ATOM 1591 C C . PHE A 1 212 ? -6.426 -2.390 21.638 1.00 97.56 212 PHE A C 1
ATOM 1593 O O . PHE A 1 212 ? -7.179 -3.358 21.722 1.00 97.56 212 PHE A O 1
ATOM 1600 N N . LYS A 1 213 ? -5.160 -2.449 22.079 1.00 96.12 213 LYS A N 1
ATOM 1601 C CA . LYS A 1 213 ? -4.513 -3.699 22.540 1.00 96.12 213 LYS A CA 1
ATOM 1602 C C . LYS A 1 213 ? -5.266 -4.468 23.631 1.00 96.12 213 LYS A C 1
ATOM 1604 O O . LYS A 1 213 ? -5.204 -5.691 23.636 1.00 96.12 213 LYS A O 1
ATOM 1609 N N . ASP A 1 214 ? -5.992 -3.766 24.499 1.00 96.19 214 ASP A N 1
ATOM 1610 C CA . ASP A 1 214 ? -6.736 -4.355 25.620 1.00 96.19 214 ASP A CA 1
ATOM 1611 C C . ASP A 1 214 ? -8.259 -4.393 25.362 1.00 96.19 214 ASP A C 1
ATOM 1613 O O . ASP A 1 214 ? -9.029 -4.736 26.256 1.00 96.19 214 ASP A O 1
ATOM 1617 N N . LYS A 1 215 ? -8.708 -4.004 24.158 1.00 95.62 215 LYS A N 1
ATOM 1618 C CA . LYS A 1 215 ? -10.132 -3.857 23.801 1.00 95.62 215 LYS A CA 1
ATOM 1619 C C . LYS A 1 215 ? -10.516 -4.726 22.611 1.00 95.62 215 LYS A C 1
ATOM 1621 O O . LYS A 1 215 ? -11.402 -5.565 22.709 1.00 95.62 215 LYS A O 1
ATOM 1626 N N . GLU A 1 216 ? -9.831 -4.518 21.490 1.00 95.81 216 GLU A N 1
ATOM 1627 C CA . GLU A 1 216 ? -10.164 -5.109 20.197 1.00 95.81 216 GLU A CA 1
ATOM 1628 C C . GLU A 1 216 ? -8.873 -5.575 19.504 1.00 95.81 216 GLU A C 1
ATOM 1630 O O . GLU A 1 216 ? -8.264 -4.835 18.722 1.00 95.81 216 GLU A O 1
ATOM 1635 N N . PRO A 1 217 ? -8.430 -6.818 19.780 1.00 95.75 217 PRO A N 1
ATOM 1636 C CA . PRO A 1 217 ? -7.159 -7.351 19.283 1.00 95.75 217 PRO A CA 1
ATOM 1637 C C . PRO A 1 217 ? -7.004 -7.318 17.756 1.00 95.75 217 PRO A C 1
ATOM 1639 O O . PRO A 1 217 ? -5.879 -7.220 17.265 1.00 95.75 217 PRO A O 1
ATOM 1642 N N . LYS A 1 218 ? -8.117 -7.327 17.004 1.00 97.31 218 LYS A N 1
ATOM 1643 C CA . LYS A 1 218 ? -8.122 -7.222 15.536 1.00 97.31 218 LYS A CA 1
ATOM 1644 C C . LYS A 1 218 ? -7.387 -5.984 15.022 1.00 97.31 218 LYS A C 1
ATOM 1646 O O . LYS A 1 218 ? -6.686 -6.073 14.022 1.00 97.31 218 LYS A O 1
ATOM 1651 N N . HIS A 1 219 ? -7.466 -4.845 15.714 1.00 98.38 219 HIS A N 1
ATOM 1652 C CA . HIS A 1 219 ? -6.725 -3.648 15.301 1.00 98.38 219 HIS A CA 1
ATOM 1653 C C . HIS A 1 219 ? -5.207 -3.831 15.440 1.00 98.38 219 HIS A C 1
ATOM 1655 O O . HIS A 1 219 ? -4.446 -3.311 14.628 1.00 98.38 219 HIS A O 1
ATOM 1661 N N . VAL A 1 220 ? -4.752 -4.575 16.454 1.00 98.50 220 VAL A N 1
ATOM 1662 C CA . VAL A 1 220 ? -3.324 -4.874 16.650 1.00 98.50 220 VAL A CA 1
ATOM 1663 C C . VAL A 1 220 ? -2.825 -5.828 15.572 1.00 98.50 220 VAL A C 1
ATOM 1665 O O . VAL A 1 220 ? -1.754 -5.611 15.008 1.00 98.50 220 VAL A O 1
ATOM 1668 N N . GLU A 1 221 ? -3.600 -6.872 15.279 1.00 98.38 221 GLU A N 1
ATOM 1669 C CA . GLU A 1 221 ? -3.333 -7.792 14.172 1.00 98.38 221 GLU A CA 1
ATOM 1670 C C . GLU A 1 221 ? -3.244 -7.038 12.842 1.00 98.38 221 GLU A C 1
ATOM 1672 O O . GLU A 1 221 ? -2.274 -7.199 12.106 1.00 98.38 221 GLU A O 1
ATOM 1677 N N . TRP A 1 222 ? -4.192 -6.136 12.593 1.00 98.75 222 TRP A N 1
ATOM 1678 C CA . TRP A 1 222 ? -4.249 -5.315 11.391 1.00 98.75 222 TRP A CA 1
ATOM 1679 C C . TRP A 1 222 ? -3.022 -4.407 11.229 1.00 98.75 222 TRP A C 1
ATOM 1681 O O . TRP A 1 222 ? -2.417 -4.380 10.159 1.00 98.75 222 TRP A O 1
ATOM 1691 N N . VAL A 1 223 ? -2.571 -3.737 12.299 1.00 98.81 223 VAL A N 1
ATOM 1692 C CA . VAL A 1 223 ? -1.324 -2.948 12.258 1.00 98.81 223 VAL A CA 1
ATOM 1693 C C . VAL A 1 223 ? -0.123 -3.830 11.911 1.00 98.81 223 VAL A C 1
ATOM 1695 O O . VAL A 1 223 ? 0.693 -3.467 11.063 1.00 98.81 223 VAL A O 1
ATOM 1698 N N . ARG A 1 224 ? -0.010 -5.009 12.532 1.00 98.69 224 ARG A N 1
ATOM 1699 C CA . ARG A 1 224 ? 1.092 -5.945 12.260 1.00 98.69 224 ARG A CA 1
ATOM 1700 C C . ARG A 1 224 ? 1.057 -6.474 10.829 1.00 98.69 224 ARG A C 1
ATOM 1702 O O . ARG A 1 224 ? 2.114 -6.615 10.223 1.00 98.69 224 ARG A O 1
ATOM 1709 N N . ALA A 1 225 ? -0.131 -6.744 10.295 1.00 98.69 225 ALA A N 1
ATOM 1710 C CA . ALA A 1 225 ? -0.314 -7.221 8.931 1.00 98.69 225 ALA A CA 1
ATOM 1711 C C . ALA A 1 225 ? 0.161 -6.184 7.901 1.00 98.69 225 ALA A C 1
ATOM 1713 O O . ALA A 1 225 ? 0.941 -6.533 7.018 1.00 98.69 225 ALA A O 1
ATOM 1714 N N . TRP A 1 226 ? -0.201 -4.906 8.067 1.00 98.69 226 TRP A N 1
ATOM 1715 C CA . TRP A 1 226 ? 0.284 -3.833 7.190 1.00 98.69 226 TRP A CA 1
ATOM 1716 C C . TRP A 1 226 ? 1.807 -3.675 7.244 1.00 98.69 226 TRP A C 1
ATOM 1718 O O . TRP A 1 226 ? 2.473 -3.672 6.213 1.00 98.69 226 TRP A O 1
ATOM 1728 N N . LEU A 1 227 ? 2.390 -3.623 8.447 1.00 98.62 227 LEU A N 1
ATOM 1729 C CA . LEU A 1 227 ? 3.848 -3.533 8.601 1.00 98.62 227 LEU A CA 1
ATOM 1730 C C . LEU A 1 227 ? 4.570 -4.768 8.038 1.00 98.62 227 LEU A C 1
ATOM 1732 O O . LEU A 1 227 ? 5.695 -4.650 7.554 1.00 98.62 227 LEU A O 1
ATOM 1736 N N . GLY A 1 228 ? 3.930 -5.938 8.098 1.00 98.38 228 GLY A N 1
ATOM 1737 C CA . GLY A 1 228 ? 4.407 -7.169 7.477 1.00 98.38 228 GLY A CA 1
ATOM 1738 C C . GLY A 1 228 ? 4.377 -7.112 5.951 1.00 98.38 228 GLY A C 1
ATOM 1739 O O . GLY A 1 228 ? 5.334 -7.547 5.321 1.00 98.38 228 GLY A O 1
ATOM 1740 N N . LEU A 1 229 ? 3.334 -6.530 5.353 1.00 98.38 229 LEU A N 1
ATOM 1741 C CA . LEU A 1 229 ? 3.278 -6.283 3.909 1.00 98.38 229 LEU A CA 1
ATOM 1742 C C . LEU A 1 229 ? 4.397 -5.334 3.459 1.00 98.38 229 LEU A C 1
ATOM 1744 O O . LEU A 1 229 ? 5.086 -5.629 2.486 1.00 98.38 229 LEU A O 1
ATOM 1748 N N . LEU A 1 230 ? 4.626 -4.233 4.185 1.00 97.81 230 LEU A N 1
ATOM 1749 C CA . LEU A 1 230 ? 5.725 -3.306 3.883 1.00 97.81 230 LEU A CA 1
ATOM 1750 C C . LEU A 1 230 ? 7.101 -3.976 4.017 1.00 97.81 230 LEU A C 1
ATOM 1752 O O . LEU A 1 230 ? 8.022 -3.651 3.271 1.00 97.81 230 LEU A O 1
ATOM 1756 N N . GLU A 1 231 ? 7.249 -4.929 4.940 1.00 96.56 231 GLU A N 1
ATOM 1757 C CA . GLU A 1 231 ? 8.473 -5.724 5.063 1.00 96.56 231 GLU A CA 1
ATOM 1758 C C . GLU A 1 231 ? 8.675 -6.673 3.873 1.00 96.56 231 GLU A C 1
ATOM 1760 O O . GLU A 1 231 ? 9.788 -6.757 3.361 1.00 96.56 231 GLU A O 1
ATOM 1765 N N . GLU A 1 232 ? 7.630 -7.342 3.378 1.00 94.94 232 GLU A N 1
ATOM 1766 C CA . GLU A 1 232 ? 7.761 -8.162 2.161 1.00 94.94 232 GLU A CA 1
ATOM 1767 C C . GLU A 1 232 ? 8.029 -7.311 0.925 1.00 94.94 232 GLU A C 1
ATOM 1769 O O . GLU A 1 232 ? 8.865 -7.670 0.099 1.00 94.94 232 GLU A O 1
ATOM 1774 N N . LEU A 1 233 ? 7.397 -6.139 0.823 1.00 93.81 233 LEU A N 1
ATOM 1775 C CA . LEU A 1 233 ? 7.707 -5.172 -0.226 1.00 93.81 233 LEU A CA 1
ATOM 1776 C C . LEU A 1 233 ? 9.179 -4.748 -0.158 1.00 93.81 233 LEU A C 1
ATOM 1778 O O . LEU A 1 233 ? 9.860 -4.690 -1.183 1.00 93.81 233 LEU A O 1
ATOM 1782 N N . ARG A 1 234 ? 9.704 -4.524 1.055 1.00 91.75 234 ARG A N 1
ATOM 1783 C CA . ARG A 1 234 ? 11.131 -4.274 1.270 1.00 91.75 234 ARG A CA 1
ATOM 1784 C C . ARG A 1 234 ? 11.980 -5.443 0.800 1.00 91.75 234 ARG A C 1
ATOM 1786 O O . ARG A 1 234 ? 13.094 -5.192 0.396 1.00 91.75 234 ARG A O 1
ATOM 1793 N N . ASN A 1 235 ? 11.505 -6.680 0.809 1.00 86.38 235 ASN A N 1
ATOM 1794 C CA . ASN A 1 235 ? 12.260 -7.832 0.310 1.00 86.38 235 ASN A CA 1
ATOM 1795 C C . ASN A 1 235 ? 12.033 -8.105 -1.186 1.00 86.38 235 ASN A C 1
ATOM 1797 O O . ASN A 1 235 ? 12.714 -8.957 -1.753 1.00 86.38 235 ASN A O 1
ATOM 1801 N N . ALA A 1 236 ? 11.126 -7.372 -1.842 1.00 76.00 236 ALA A N 1
ATOM 1802 C CA . ALA A 1 236 ? 10.751 -7.584 -3.237 1.00 76.00 236 ALA A CA 1
ATOM 1803 C C . ALA A 1 236 ? 11.668 -6.885 -4.265 1.00 76.00 236 ALA A C 1
ATOM 1805 O O . ALA A 1 236 ? 11.628 -7.217 -5.450 1.00 76.00 236 ALA A O 1
ATOM 1806 N N . PHE A 1 237 ? 12.545 -5.959 -3.854 1.00 70.38 237 PHE A N 1
ATOM 1807 C CA . PHE A 1 237 ? 13.454 -5.261 -4.783 1.00 70.38 237 PHE A CA 1
ATOM 1808 C C . PHE A 1 237 ? 14.400 -6.163 -5.610 1.00 70.38 237 PHE A C 1
ATOM 1810 O O . PHE A 1 237 ? 14.708 -5.771 -6.742 1.00 70.38 237 PHE A O 1
ATOM 1817 N N . PRO A 1 238 ? 14.870 -7.348 -5.147 1.00 62.06 238 PRO A N 1
ATOM 1818 C CA . PRO A 1 238 ? 15.707 -8.218 -5.973 1.00 62.06 238 PRO A CA 1
ATOM 1819 C C . PRO A 1 238 ? 14.998 -8.644 -7.263 1.00 62.06 238 PRO A C 1
ATOM 1821 O O . PRO A 1 238 ? 15.643 -8.805 -8.294 1.00 62.06 238 PRO A O 1
ATOM 1824 N N . TYR A 1 239 ? 13.668 -8.756 -7.239 1.00 56.44 239 TYR A N 1
ATOM 1825 C CA . TYR A 1 239 ? 12.858 -9.149 -8.391 1.00 56.44 239 TYR A CA 1
ATOM 1826 C C . TYR A 1 239 ? 12.847 -8.092 -9.503 1.00 56.44 239 TYR A C 1
ATOM 1828 O O . TYR A 1 239 ? 12.748 -8.437 -10.678 1.00 56.44 239 TYR A O 1
ATOM 1836 N N . PHE A 1 240 ? 13.002 -6.817 -9.148 1.00 61.91 240 PHE A N 1
ATOM 1837 C CA . PHE A 1 240 ? 13.018 -5.700 -10.094 1.00 61.91 240 PHE A CA 1
ATOM 1838 C C . PHE A 1 240 ? 14.411 -5.424 -10.662 1.00 61.91 240 PHE A C 1
AT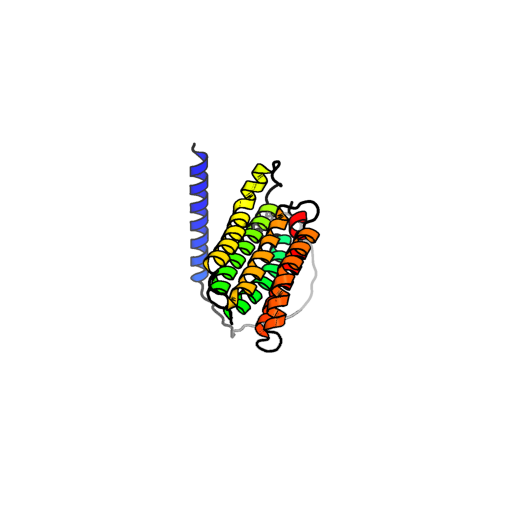OM 1840 O O . PHE A 1 240 ? 14.540 -5.128 -11.847 1.00 61.91 240 PHE A O 1
ATOM 1847 N N . LEU A 1 241 ? 15.464 -5.589 -9.853 1.00 55.78 241 LEU A N 1
ATOM 1848 C CA . LEU A 1 241 ? 16.850 -5.478 -10.325 1.00 55.78 241 LEU A CA 1
ATOM 1849 C C . LEU A 1 241 ? 17.268 -6.640 -11.234 1.00 55.78 241 LEU A C 1
ATOM 1851 O O . LEU A 1 241 ? 18.144 -6.458 -12.064 1.00 55.78 241 LEU A O 1
ATOM 1855 N N . LEU A 1 242 ? 16.656 -7.820 -11.091 1.00 45.94 242 LEU A N 1
ATOM 1856 C CA . LEU A 1 242 ? 16.871 -8.949 -12.007 1.00 45.94 242 LEU A CA 1
ATOM 1857 C C . LEU A 1 242 ? 16.089 -8.813 -13.325 1.00 45.94 242 LEU A C 1
ATOM 1859 O O . LEU A 1 242 ? 16.392 -9.517 -14.284 1.00 45.94 242 LEU A O 1
ATOM 1863 N N . ALA A 1 243 ? 15.071 -7.951 -13.352 1.00 44.19 243 ALA A N 1
ATOM 1864 C CA . ALA A 1 243 ? 14.244 -7.677 -14.523 1.00 44.19 243 ALA A CA 1
ATOM 1865 C C . ALA A 1 243 ? 14.770 -6.506 -15.376 1.00 44.19 243 ALA A C 1
ATOM 1867 O O . ALA A 1 243 ? 14.459 -6.451 -16.561 1.00 44.19 243 ALA A O 1
ATOM 1868 N N . SER A 1 244 ? 15.539 -5.591 -14.769 1.00 45.94 244 SER A N 1
ATOM 1869 C CA . SER A 1 244 ? 16.095 -4.371 -15.388 1.00 45.94 244 SER A CA 1
ATOM 1870 C C . SER A 1 244 ? 17.499 -4.583 -15.945 1.00 45.94 244 SER A C 1
ATOM 1872 O O . SER A 1 244 ? 17.817 -3.937 -16.971 1.00 45.94 244 SER A O 1
#

Secondary structure (DSSP, 8-state):
--HHHHHHHHHHHHHHHHHHHHHHHHTS---------------------------------PPPPPPPP--------HHHHHHIIIIIIIIIHHHHHHHHTT--HHHHHHHHHHHHHHHHHHHHHHHHHHSPPPSSHHHHHHHTHHHHHHHHHHHHHHHHTTT-TTTHHHHHHHHHHHGGGGGGG-SS-HHHHHHHHHHHHHHHHHHHHHHHTTT-HHHHHHHHHHHHHHHHHHH-HHHHHTT-

Sequence (244 aa):
MSSGLHSLATIIKRLEAATSRLEDLAALGPTSQAPSHPILNQVVTPATSEPRPVPPPHSAVEPPSPAPPVVAEVEVPRSVAAFDENVIEGKLKPFVDLTKSFAAASVVEQISLVETEFNDLRALILQATACKKPESDSALAKVLVPLQNDIAAISRAKEANRKDRAWMNHMTFIAEGATAVGWVAVPSKPGPYVKDIKESAEYHGNRIIKEFKDKEPKHVEWVRAWLGLLEELRNAFPYFLLAS

InterPro domains:
  IPR001837 Adenylate cyclase-associated CAP [PTHR10652] (8-234)
  IPR013992 Adenylate cyclase-associated CAP, N-terminal [PF01213] (9-47)
  IPR018106 CAP, conserved site, N-terminal [PS01088] (11-23)
  IPR036222 Adenylate cyclase-associated CAP, N-terminal domain superfamily [G3DSA:1.25.40.330] (79-237)
  IPR036222 Adenylate cyclase-associated CAP, N-terminal domain superfamily [SSF101278] (80-235)
  IPR053950 CAP, N-terminal domain [PF21938] (86-235)

Organism: NCBI:txid2056292